Protein AF-Q7NUW5-F1 (afdb_monomer_lite)

Sequence (262 aa):
MNTTVNQTTPGVNALTTGAADSSDNNDYLRAARNYSLLGQAITTMEEVMLLFTELSNAKFAQMSKKMEVSRDAAEMANKVEALLASITDPNGKASLPEDVIEYMRKNGVAINGKSIDEFLRDDADLDSRWALNNIHSYTIGHTYFCLDSAQAIAKNLDDAGVKIDGQKASDWLKNQENVDGSYSKEAMAKLFSNGRQLLGRADLTAVKSALETFSGRASDFVQQSQLKMQQLIQNFNTAVTMANSLQSMNAESTKSIAQAIR

pLDDT: mean 79.72, std 16.66, range [28.98, 96.31]

Radius of gyration: 35.91 Å; chains: 1; bounding box: 90×45×100 Å

Secondary structure (DSSP, 8-state):
---------------------TT-TTHHHHHTT---HHHHHHHHHHHHHHHHHHHHHHHHHHHHHHHHHHHHHHHHHHHHHHHHHH--STT-EEEPPHHHHHHHHHHT--BTTB-HHHHHHH-S-HHHHHHHHHHHHHHTT-----HHHHHHHHHHHHHTTPEETTEEHHHHHHHTB-TTS-B-HHHHHHHHHHHHTEEEHHHHHHHHHHHHHHHHHHHHHHHHHHHHHHHHHHHHHHHHHHHHHHHHHHHHHHHHHHHHT-

Foldseek 3Di:
DDDDDDDDDDDDPDPPPDDDPPPDPCVVVVVVVPPPPLNVLLVVLVVLLVVLVVVLVVLVVLLVVLLVLLVVLVVLLVVLVVVLVVDPDQFAWDFRDPSLLVSQQVVVQAQVNHGSVRLLQPQDDPLLNVLLVQLVCVLVPHDRDNVVSQQVLLVSCVSNVHADVNHRSNVLLVVQQDPVRDGDSVNSVSSSNRSSRIHGSVSSVSSSVSSNVSSVVSVVSSVVSVVVSVVSVVVSVVSVVVSVVSVVVVVVVVVVVVVVVD

Organism: Chromobacterium violaceum (strain ATCC 12472 / DSM 30191 / JCM 1249 / CCUG 213 / NBRC 12614 / NCIMB 9131 / NCTC 9757 / MK) (NCBI:txid243365)

InterPro domains:
  IPR005095 EspA-like secreted protein [PF03433] (13-125)
  IPR005095 EspA-like secreted protein [PF03433] (159-256)
  IPR035074 EspA/CesA-like [SSF116927] (27-259)

Structure (mmCIF, N/CA/C/O backbone):
data_AF-Q7NUW5-F1
#
_entry.id   AF-Q7NUW5-F1
#
loop_
_atom_site.group_PDB
_atom_site.id
_atom_site.type_symbol
_atom_site.label_atom_id
_atom_site.label_alt_id
_atom_site.label_comp_id
_atom_site.label_asym_id
_atom_site.label_entity_id
_atom_site.label_seq_id
_atom_site.pdbx_PDB_ins_code
_atom_site.Cartn_x
_atom_site.Cartn_y
_atom_site.Cartn_z
_atom_site.occupancy
_atom_site.B_iso_or_equiv
_atom_site.auth_seq_id
_atom_site.auth_comp_id
_atom_site.auth_asym_id
_atom_site.auth_atom_id
_atom_site.pdbx_PDB_model_num
ATOM 1 N N . MET A 1 1 ? -66.312 13.024 11.277 1.00 36.28 1 MET A N 1
ATOM 2 C CA . MET A 1 1 ? -66.203 11.549 11.214 1.00 36.28 1 MET A CA 1
ATOM 3 C C . MET A 1 1 ? -64.735 11.241 10.932 1.00 36.28 1 MET A C 1
ATOM 5 O O . MET A 1 1 ? -64.268 11.654 9.885 1.00 36.28 1 MET A O 1
ATOM 9 N N . ASN A 1 2 ? -63.926 10.987 11.971 1.00 28.98 2 ASN A N 1
ATOM 10 C CA . ASN A 1 2 ? -63.547 9.655 12.504 1.00 28.98 2 ASN A CA 1
ATOM 11 C C . ASN A 1 2 ? -62.781 8.821 11.449 1.00 28.98 2 ASN A C 1
ATOM 13 O O . ASN A 1 2 ? -63.314 8.631 10.368 1.00 28.98 2 ASN A O 1
ATOM 17 N N . THR A 1 3 ? -61.585 8.263 11.657 1.00 33.53 3 THR A N 1
ATOM 18 C CA . THR A 1 3 ? -60.750 8.109 12.863 1.00 33.53 3 THR A CA 1
ATOM 19 C C . THR A 1 3 ? -59.350 7.661 12.433 1.00 33.53 3 THR A C 1
ATOM 21 O O . THR A 1 3 ? -59.202 6.873 11.503 1.00 33.53 3 THR A O 1
ATOM 24 N N . THR A 1 4 ? -58.349 8.160 13.146 1.00 35.03 4 THR A N 1
ATOM 25 C CA . THR A 1 4 ? -56.911 7.883 13.074 1.00 35.03 4 THR A CA 1
ATOM 26 C C . THR A 1 4 ? -56.581 6.446 13.503 1.00 35.03 4 THR A C 1
ATOM 28 O O . THR A 1 4 ? -57.087 5.984 14.523 1.00 35.03 4 THR A O 1
ATOM 31 N N . VAL A 1 5 ? -55.698 5.753 12.774 1.00 33.12 5 VAL A N 1
ATOM 32 C CA . VAL A 1 5 ? -55.127 4.456 13.183 1.00 33.12 5 VAL A CA 1
ATOM 33 C C . VAL A 1 5 ? -53.826 4.723 13.937 1.00 33.12 5 VAL A C 1
ATOM 35 O O . VAL A 1 5 ? -52.810 5.060 13.338 1.00 33.12 5 VAL A O 1
ATOM 38 N N . ASN A 1 6 ? -53.885 4.599 15.262 1.00 34.91 6 ASN A N 1
ATOM 39 C CA . ASN A 1 6 ? -52.735 4.566 16.158 1.00 34.91 6 ASN A CA 1
ATOM 40 C C . ASN A 1 6 ? -52.621 3.130 16.689 1.00 34.91 6 ASN A C 1
ATOM 42 O O . ASN A 1 6 ? -53.536 2.652 17.360 1.00 34.91 6 ASN A O 1
ATOM 46 N N . GLN A 1 7 ? -51.541 2.426 16.348 1.00 36.53 7 GLN A N 1
ATOM 47 C CA . GLN A 1 7 ? -51.197 1.152 16.976 1.00 36.53 7 GLN A CA 1
ATOM 48 C C . GLN A 1 7 ? -50.381 1.444 18.233 1.00 36.53 7 GLN A C 1
ATOM 50 O O . GLN A 1 7 ? -49.190 1.734 18.162 1.00 36.53 7 GLN A O 1
ATOM 55 N N . THR A 1 8 ? -51.029 1.330 19.387 1.00 33.34 8 THR A N 1
ATOM 56 C CA . THR A 1 8 ? -50.370 1.149 20.679 1.00 33.34 8 THR A CA 1
ATOM 57 C C . THR A 1 8 ? -50.882 -0.137 21.311 1.00 33.34 8 THR A C 1
ATOM 59 O O . THR A 1 8 ? -52.078 -0.339 21.515 1.00 33.34 8 THR A O 1
ATOM 62 N N . THR A 1 9 ? -49.939 -1.036 21.571 1.00 34.34 9 THR A N 1
ATOM 63 C CA . THR A 1 9 ? -50.121 -2.318 22.247 1.00 34.34 9 THR A CA 1
ATOM 64 C C . THR A 1 9 ? -50.739 -2.100 23.634 1.00 34.34 9 THR A C 1
ATOM 66 O O . THR A 1 9 ? -50.251 -1.243 24.377 1.00 34.34 9 THR A O 1
ATOM 69 N N . PRO A 1 10 ? -51.794 -2.838 24.020 1.00 33.50 10 PRO A N 1
ATOM 70 C CA . PRO A 1 10 ? -52.444 -2.641 25.306 1.00 33.50 10 PRO A CA 1
ATOM 71 C C . PRO A 1 10 ? -51.606 -3.189 26.462 1.00 33.50 10 PRO A C 1
ATOM 73 O O . PRO A 1 10 ? -51.211 -4.350 26.454 1.00 33.50 10 PRO A O 1
ATOM 76 N N . GLY A 1 11 ? -51.470 -2.362 27.496 1.00 32.22 11 GLY A N 1
ATOM 77 C CA . GLY A 1 11 ? -51.728 -2.802 28.863 1.00 32.22 11 GLY A CA 1
ATOM 78 C C . GLY A 1 11 ? -50.597 -3.540 29.567 1.00 32.22 11 GLY A C 1
ATOM 79 O O . GLY A 1 11 ? -50.453 -4.753 29.475 1.00 32.22 11 GLY A O 1
ATOM 80 N N . VAL A 1 12 ? -49.893 -2.787 30.409 1.00 38.06 12 VAL A N 1
ATOM 81 C CA . VAL A 1 12 ? -49.313 -3.281 31.659 1.00 38.06 12 VAL A CA 1
ATOM 82 C C . VAL A 1 12 ? -50.388 -4.080 32.403 1.00 38.06 12 VAL A C 1
ATOM 84 O O . VAL A 1 12 ? -51.310 -3.497 32.972 1.00 38.06 12 VAL A O 1
ATOM 87 N N . ASN A 1 13 ? -50.284 -5.409 32.400 1.00 30.23 13 ASN A N 1
ATOM 88 C CA . ASN A 1 13 ? -51.026 -6.225 33.349 1.00 30.23 13 ASN A CA 1
ATOM 89 C C . ASN A 1 13 ? -50.324 -6.087 34.698 1.00 30.23 13 ASN A C 1
ATOM 91 O O . ASN A 1 13 ? -49.297 -6.714 34.959 1.00 30.23 13 ASN A O 1
ATOM 95 N N . ALA A 1 14 ? -50.883 -5.214 35.535 1.00 35.41 14 ALA A N 1
ATOM 96 C CA . ALA A 1 14 ? -50.669 -5.244 36.968 1.00 35.41 14 ALA A CA 1
ATOM 97 C C . ALA A 1 14 ? -50.840 -6.691 37.451 1.00 35.41 14 ALA A C 1
ATOM 99 O O . ALA A 1 14 ? -51.831 -7.340 37.108 1.00 35.41 14 ALA A O 1
ATOM 100 N N . LEU A 1 15 ? -49.865 -7.198 38.213 1.00 34.44 15 LEU A N 1
ATOM 101 C CA . LEU A 1 15 ? -49.998 -8.476 38.901 1.00 34.44 15 LEU A CA 1
ATOM 102 C C . LEU A 1 15 ? -51.270 -8.416 39.747 1.00 34.44 15 LEU A C 1
ATOM 104 O O . LEU A 1 15 ? -51.331 -7.722 40.761 1.00 34.44 15 LEU A O 1
ATOM 108 N N . THR A 1 16 ? -52.292 -9.139 39.308 1.00 33.75 16 THR A N 1
ATOM 109 C CA . THR A 1 16 ? -53.455 -9.443 40.122 1.00 33.75 16 THR A CA 1
ATOM 110 C C . THR A 1 16 ? -52.957 -10.234 41.322 1.00 33.75 16 THR A C 1
ATOM 112 O O . THR A 1 16 ? -52.396 -11.320 41.162 1.00 33.75 16 THR A O 1
ATOM 115 N N . THR A 1 17 ? -53.147 -9.683 42.516 1.00 43.25 17 THR A N 1
ATOM 116 C CA . THR A 1 17 ? -53.063 -10.396 43.788 1.00 43.25 17 THR A CA 1
ATOM 117 C C . THR A 1 17 ? -54.114 -11.505 43.787 1.00 43.25 17 THR A C 1
ATOM 119 O O . THR A 1 17 ? -55.259 -11.314 44.190 1.00 43.25 17 THR A O 1
ATOM 122 N N . GLY A 1 18 ? -53.731 -12.662 43.246 1.00 34.72 18 GLY A N 1
ATOM 123 C CA . GLY A 1 18 ? -54.499 -13.894 43.330 1.00 34.72 18 GLY A CA 1
ATOM 124 C C . GLY A 1 18 ? -54.551 -14.356 44.780 1.00 34.72 18 GLY A C 1
ATOM 125 O O . GLY A 1 18 ? -53.525 -14.406 45.457 1.00 34.72 18 GLY A O 1
ATOM 126 N N . ALA A 1 19 ? -55.764 -14.640 45.247 1.00 38.84 19 ALA A N 1
ATOM 127 C CA . ALA A 1 19 ? -56.036 -15.233 46.544 1.00 38.84 19 ALA A CA 1
ATOM 128 C C . ALA A 1 19 ? -55.161 -16.476 46.773 1.00 38.84 19 ALA A C 1
ATOM 130 O O . ALA A 1 19 ? -54.982 -17.292 45.871 1.00 38.84 19 ALA A O 1
ATOM 131 N N . ALA A 1 20 ? -54.620 -16.585 47.986 1.00 41.84 20 ALA A N 1
ATOM 132 C CA . ALA A 1 20 ? -53.775 -17.683 48.421 1.00 41.84 20 ALA A CA 1
ATOM 133 C C . ALA A 1 20 ? -54.537 -19.017 48.357 1.00 41.84 20 ALA A C 1
ATOM 135 O O . ALA A 1 20 ? -55.402 -19.278 49.193 1.00 41.84 20 ALA A O 1
ATOM 136 N N . ASP A 1 21 ? -54.194 -19.854 47.379 1.00 42.62 21 ASP A N 1
ATOM 137 C CA . ASP A 1 21 ? -54.459 -21.288 47.432 1.00 42.62 21 ASP A CA 1
ATOM 138 C C . ASP A 1 21 ? -53.287 -21.945 48.176 1.00 42.62 21 ASP A C 1
ATOM 140 O O . ASP A 1 21 ? -52.129 -21.879 47.759 1.00 42.62 21 ASP A O 1
ATOM 144 N N . SER A 1 22 ? -53.572 -22.483 49.358 1.00 49.56 22 SER A N 1
ATOM 145 C CA . SER A 1 22 ? -52.606 -22.836 50.403 1.00 49.56 22 SER A CA 1
ATOM 146 C C . SER A 1 22 ? -51.963 -24.219 50.232 1.00 49.56 22 SER A C 1
ATOM 148 O O . SER A 1 22 ? -51.601 -24.853 51.223 1.00 49.56 22 SER A O 1
ATOM 150 N N . SER A 1 23 ? -51.803 -24.710 48.999 1.00 48.12 23 SER A N 1
ATOM 151 C CA . SER A 1 23 ? -51.337 -26.086 48.752 1.00 48.12 23 SER A CA 1
ATOM 152 C C . SER A 1 23 ? -50.078 -26.235 47.892 1.00 48.12 23 SER A C 1
ATOM 154 O O . SER A 1 23 ? -49.594 -27.356 47.729 1.00 48.12 23 SER A O 1
ATOM 156 N N . ASP A 1 24 ? -49.468 -25.147 47.416 1.00 50.50 24 ASP A N 1
ATOM 157 C CA . ASP A 1 24 ? -48.309 -25.239 46.526 1.00 50.50 24 ASP A CA 1
ATOM 158 C C . ASP A 1 24 ? -46.978 -25.074 47.291 1.00 50.50 24 ASP A C 1
ATOM 160 O O . ASP A 1 24 ? -46.411 -23.989 47.409 1.00 50.50 24 ASP A O 1
ATOM 164 N N . ASN A 1 25 ? -46.421 -26.191 47.779 1.00 52.19 25 ASN A N 1
ATOM 165 C CA . ASN A 1 25 ? -45.071 -26.302 48.379 1.00 52.19 25 ASN A CA 1
ATOM 166 C C . ASN A 1 25 ? -43.912 -25.956 47.405 1.00 52.19 25 ASN A C 1
ATOM 168 O O . ASN A 1 25 ? -42.747 -26.271 47.649 1.00 52.19 25 ASN A O 1
ATOM 172 N N . ASN A 1 26 ? -44.218 -25.297 46.290 1.00 57.16 26 ASN A N 1
ATOM 173 C CA . ASN A 1 26 ? -43.275 -24.807 45.295 1.00 57.16 26 ASN A CA 1
ATOM 174 C C . ASN A 1 26 ? -42.694 -23.426 45.651 1.00 57.16 26 ASN A C 1
ATOM 176 O O . ASN A 1 26 ? -41.755 -22.973 44.993 1.00 57.16 26 ASN A O 1
ATOM 180 N N . ASP A 1 27 ? -43.190 -22.775 46.706 1.00 55.66 27 ASP A N 1
ATOM 181 C CA . ASP A 1 27 ? -42.706 -21.461 47.147 1.00 55.66 27 ASP A CA 1
ATOM 182 C C . ASP A 1 27 ? -41.255 -21.508 47.657 1.00 55.66 27 ASP A C 1
ATOM 184 O O . ASP A 1 27 ? -40.452 -20.637 47.328 1.00 55.66 27 ASP A O 1
ATOM 188 N N . TYR A 1 28 ? -40.850 -22.593 48.330 1.00 51.34 28 TYR A N 1
ATOM 189 C CA . TYR A 1 28 ? -39.449 -22.817 48.714 1.00 51.34 28 TYR A CA 1
ATOM 190 C C . TYR A 1 28 ? -38.533 -23.053 47.505 1.00 51.34 28 TYR A C 1
ATOM 192 O O . TYR A 1 28 ? -37.377 -22.641 47.522 1.00 51.34 28 TYR A O 1
ATOM 200 N N . LEU A 1 29 ? -39.040 -23.668 46.430 1.00 51.72 29 LEU A N 1
ATOM 201 C CA . LEU A 1 29 ? -38.287 -23.897 45.188 1.00 51.72 29 LEU A CA 1
ATOM 202 C C . LEU A 1 29 ? -38.186 -22.628 44.322 1.00 51.72 29 LEU A C 1
ATOM 204 O O . LEU A 1 29 ? -37.229 -22.477 43.556 1.00 51.72 29 LEU A O 1
ATOM 208 N N . ARG A 1 30 ? -39.139 -21.695 44.451 1.00 55.69 30 ARG A N 1
ATOM 209 C CA . ARG A 1 30 ? -39.060 -20.342 43.870 1.00 55.69 30 ARG A CA 1
ATOM 210 C C . ARG A 1 30 ? -38.155 -19.431 44.700 1.00 55.69 30 ARG A C 1
ATOM 212 O O . ARG A 1 30 ? -37.336 -18.730 44.117 1.00 55.69 30 ARG A O 1
ATOM 219 N N . ALA A 1 31 ? -38.205 -19.524 46.028 1.00 55.81 31 ALA A N 1
ATOM 220 C CA . ALA A 1 31 ? -37.312 -18.808 46.937 1.00 55.81 31 ALA A CA 1
ATOM 221 C C . ALA A 1 31 ? -35.863 -19.341 46.917 1.00 55.81 31 ALA A C 1
ATOM 223 O O . ALA A 1 31 ? -34.923 -18.578 47.106 1.00 55.81 31 ALA A O 1
ATOM 224 N N . ALA A 1 32 ? -35.635 -20.625 46.629 1.00 52.12 32 ALA A N 1
ATOM 225 C CA . ALA A 1 32 ? -34.292 -21.163 46.378 1.00 52.12 32 ALA A CA 1
ATOM 226 C C . ALA A 1 32 ? -33.716 -20.690 45.030 1.00 52.12 32 ALA A C 1
ATOM 228 O O . ALA A 1 32 ? -32.503 -20.626 44.856 1.00 52.12 32 ALA A O 1
ATOM 229 N N . ARG A 1 33 ? -34.592 -20.293 44.096 1.00 52.44 33 ARG A N 1
ATOM 230 C CA . ARG A 1 33 ? -34.259 -19.528 42.886 1.00 52.44 33 ARG A CA 1
ATOM 231 C C . ARG A 1 33 ? -34.357 -18.012 43.106 1.00 52.44 33 ARG A C 1
ATOM 233 O O . ARG A 1 33 ? -34.550 -17.279 42.137 1.00 52.44 33 ARG A O 1
ATOM 240 N N . ASN A 1 34 ? -34.200 -17.530 44.347 1.00 53.88 34 ASN A N 1
ATOM 241 C CA . ASN A 1 34 ? -33.977 -16.111 44.630 1.00 53.88 34 ASN A CA 1
ATOM 242 C C . ASN A 1 34 ? -32.632 -15.690 44.031 1.00 53.88 34 ASN A C 1
ATOM 244 O O . ASN A 1 34 ? -31.607 -15.616 44.709 1.00 53.88 34 ASN A O 1
ATOM 248 N N . TYR A 1 35 ? -32.645 -15.383 42.737 1.00 56.31 35 TYR A N 1
ATOM 249 C CA . TYR A 1 35 ? -31.695 -14.448 42.173 1.00 56.31 35 TYR A CA 1
ATOM 250 C C . TYR A 1 35 ? -31.862 -13.159 42.971 1.00 56.31 35 TYR A C 1
ATOM 252 O O . TYR A 1 35 ? -32.877 -12.473 42.865 1.00 56.31 35 TYR A O 1
ATOM 260 N N . SER A 1 36 ? -30.895 -12.865 43.837 1.00 70.81 36 SER A N 1
ATOM 261 C CA . SER A 1 36 ? -30.799 -11.543 44.439 1.00 70.81 36 SER A CA 1
ATOM 262 C C . SER A 1 36 ? -30.823 -10.536 43.289 1.00 70.81 36 SER A C 1
ATOM 264 O O . SER A 1 36 ? -29.972 -10.619 42.406 1.00 70.81 36 SER A O 1
ATOM 266 N N . LEU A 1 37 ? -31.794 -9.616 43.264 1.00 71.94 37 LEU A N 1
ATOM 267 C CA . LEU A 1 37 ? -31.874 -8.560 42.242 1.00 71.94 37 LEU A CA 1
ATOM 268 C C . LEU A 1 37 ? -30.534 -7.805 42.148 1.00 71.94 37 LEU A C 1
ATOM 270 O O . LEU A 1 37 ? -30.060 -7.469 41.067 1.00 71.94 37 LEU A O 1
ATOM 274 N N . LEU A 1 38 ? -29.895 -7.623 43.307 1.00 75.69 38 LEU A N 1
ATOM 275 C CA . LEU A 1 38 ? -28.546 -7.093 43.478 1.00 75.69 38 LEU A CA 1
ATOM 276 C C . LEU A 1 38 ? -27.467 -8.012 42.883 1.00 75.69 38 LEU A C 1
ATOM 278 O O . LEU A 1 38 ? -26.575 -7.529 42.196 1.00 75.69 38 LEU A O 1
ATOM 282 N N . GLY A 1 39 ? -27.554 -9.324 43.109 1.00 76.38 39 GLY A N 1
ATOM 283 C CA . GLY A 1 39 ? -26.654 -10.314 42.509 1.00 76.38 39 GLY A CA 1
ATOM 284 C C . GLY A 1 39 ? -26.753 -10.355 40.983 1.00 76.38 39 GLY A C 1
ATOM 285 O O . GLY A 1 39 ? -25.732 -10.318 40.308 1.00 76.38 39 GLY A O 1
ATOM 286 N N . GLN A 1 40 ? -27.971 -10.331 40.435 1.00 79.8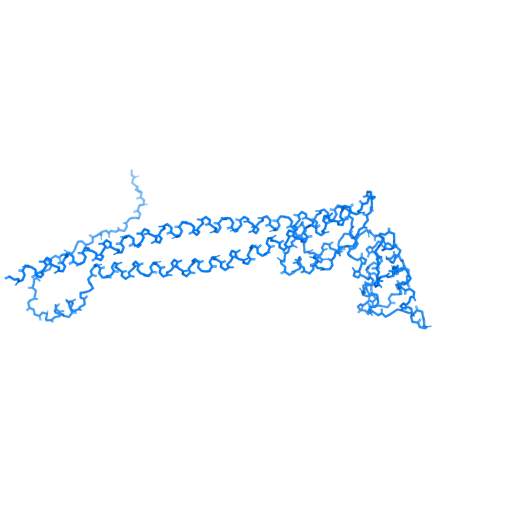8 40 GLN A N 1
ATOM 287 C CA . GLN A 1 40 ? -28.203 -10.262 38.992 1.00 79.88 40 GLN A CA 1
ATOM 288 C C . GLN A 1 40 ? -27.657 -8.957 38.401 1.00 79.88 40 GLN A C 1
ATOM 290 O O . GLN A 1 40 ? -27.018 -8.990 37.354 1.00 79.88 40 GLN A O 1
ATOM 295 N N . ALA A 1 41 ? -27.838 -7.831 39.102 1.00 79.69 41 ALA A N 1
ATOM 296 C CA . ALA A 1 41 ? -27.274 -6.545 38.704 1.00 79.69 41 ALA A CA 1
ATOM 297 C C . ALA A 1 41 ? -25.731 -6.559 38.689 1.00 79.69 41 ALA A C 1
ATOM 299 O O . ALA A 1 41 ? -25.129 -6.034 37.750 1.00 79.69 41 ALA A O 1
ATOM 300 N N . ILE A 1 42 ? -25.088 -7.192 39.681 1.00 82.31 42 ILE A N 1
ATOM 301 C CA . ILE A 1 42 ? -23.626 -7.366 39.723 1.00 82.31 42 ILE A CA 1
ATOM 302 C C . ILE A 1 42 ? -23.153 -8.224 38.543 1.00 82.31 42 ILE A C 1
ATOM 304 O O . ILE A 1 42 ? -22.262 -7.788 37.819 1.00 82.31 42 ILE A O 1
ATOM 308 N N . THR A 1 43 ? -23.791 -9.369 38.280 1.00 83.44 43 THR A N 1
ATOM 309 C CA . THR A 1 43 ? -23.439 -10.230 37.137 1.00 83.44 43 THR A CA 1
ATOM 310 C C . THR A 1 43 ? -23.561 -9.488 35.807 1.00 83.44 43 THR A C 1
ATOM 312 O O . THR A 1 43 ? -22.634 -9.520 35.004 1.00 83.44 43 THR A O 1
ATOM 315 N N . THR A 1 44 ? -24.644 -8.737 35.582 1.00 84.56 44 THR A N 1
ATOM 316 C CA . THR A 1 44 ? -24.778 -7.942 34.349 1.00 84.56 44 THR A CA 1
ATOM 317 C C . THR A 1 44 ? -23.707 -6.857 34.215 1.00 84.56 44 THR A C 1
ATOM 319 O O . THR A 1 44 ? -23.256 -6.581 33.107 1.00 84.56 44 THR A O 1
ATOM 322 N N . MET A 1 45 ? -23.266 -6.240 35.318 1.00 85.44 45 MET A N 1
ATOM 323 C CA . MET A 1 45 ? -22.178 -5.254 35.274 1.00 85.44 45 MET A CA 1
ATOM 324 C C . MET A 1 45 ? -20.832 -5.910 34.954 1.00 85.44 45 MET A C 1
ATOM 326 O O . MET A 1 45 ? -20.053 -5.349 34.184 1.00 85.44 45 MET A O 1
ATOM 330 N N . GLU A 1 46 ? -20.571 -7.100 35.494 1.00 84.38 46 GLU A N 1
ATOM 331 C CA . GLU A 1 46 ? -19.377 -7.892 35.178 1.00 84.38 46 GLU A CA 1
ATOM 332 C C . GLU A 1 46 ? -19.358 -8.337 33.705 1.00 84.38 46 GLU A C 1
ATOM 334 O O . GLU A 1 46 ? -18.325 -8.220 33.045 1.00 84.38 46 GLU A O 1
ATOM 339 N N . GLU A 1 47 ? -20.497 -8.753 33.147 1.00 85.50 47 GLU A N 1
ATOM 340 C CA . GLU A 1 47 ? -20.633 -9.073 31.716 1.00 85.50 47 GLU A CA 1
ATOM 341 C C . GLU A 1 47 ? -20.364 -7.851 30.824 1.00 85.50 47 GLU A C 1
ATOM 343 O O . GLU A 1 47 ? -19.656 -7.946 29.819 1.00 85.50 47 GLU A O 1
ATOM 348 N N . VAL A 1 48 ? -20.878 -6.679 31.207 1.00 84.81 48 VAL A N 1
ATOM 349 C CA . VAL A 1 48 ? -20.620 -5.414 30.502 1.00 84.81 48 VAL A CA 1
ATOM 350 C C . VAL A 1 48 ? -19.134 -5.044 30.557 1.00 84.81 48 VAL A C 1
ATOM 352 O O . VAL A 1 48 ? -18.564 -4.638 29.543 1.00 84.81 48 VAL A O 1
ATOM 355 N N . MET A 1 49 ? -18.479 -5.221 31.708 1.00 86.06 49 MET A N 1
ATOM 356 C CA . MET A 1 49 ? -17.034 -5.011 31.848 1.00 86.06 49 MET A CA 1
ATOM 357 C C . MET A 1 49 ? -16.227 -5.950 30.952 1.00 86.06 49 MET A C 1
ATOM 359 O O . MET A 1 49 ? -15.320 -5.486 30.258 1.00 86.06 49 MET A O 1
ATOM 363 N N . LEU A 1 50 ? -16.573 -7.241 30.929 1.00 87.50 50 LEU A N 1
ATOM 364 C CA . LEU A 1 50 ? -15.921 -8.236 30.078 1.00 87.50 50 LEU A CA 1
ATOM 365 C C . LEU A 1 50 ? -16.042 -7.851 28.597 1.00 87.50 50 LEU A C 1
ATOM 367 O O . LEU A 1 50 ? -15.036 -7.786 27.886 1.00 87.50 50 LEU A O 1
ATOM 371 N N . LEU A 1 51 ? -17.254 -7.504 28.157 1.00 86.12 51 LEU A N 1
ATOM 372 C CA . LEU A 1 51 ? -17.516 -7.063 26.789 1.00 86.12 51 LEU A CA 1
ATOM 373 C C . LEU A 1 51 ? -16.688 -5.820 26.428 1.00 86.12 51 LEU A C 1
ATOM 375 O O . LEU A 1 51 ? -16.144 -5.732 25.325 1.00 86.12 51 LEU A O 1
ATOM 379 N N . PHE A 1 52 ? -16.554 -4.861 27.349 1.00 84.75 52 PHE A N 1
ATOM 380 C CA . PHE A 1 52 ? -15.720 -3.681 27.129 1.00 84.75 52 PHE A CA 1
ATOM 381 C C . PHE A 1 52 ? -14.237 -4.022 27.004 1.00 84.75 52 PHE A C 1
ATOM 383 O O . PHE A 1 52 ? -13.566 -3.448 26.140 1.00 84.75 52 PHE A O 1
ATOM 390 N N . THR A 1 53 ? -13.715 -4.948 27.809 1.00 87.31 53 THR A N 1
ATOM 391 C CA . THR A 1 53 ? -12.325 -5.410 27.694 1.00 87.31 53 THR A CA 1
ATOM 392 C C . THR A 1 53 ? -12.079 -6.099 26.352 1.00 87.31 53 THR A C 1
ATOM 394 O O . THR A 1 53 ? -11.117 -5.757 25.660 1.00 87.31 53 THR A O 1
ATOM 397 N N . GLU A 1 54 ? -12.961 -7.007 25.933 1.00 88.56 54 GLU A N 1
ATOM 398 C CA . GLU A 1 54 ? -12.847 -7.694 24.640 1.00 88.56 54 GLU A CA 1
ATOM 399 C C . GLU A 1 54 ? -12.913 -6.718 23.463 1.00 88.56 54 GLU A C 1
ATOM 401 O O . GLU A 1 54 ? -12.056 -6.740 22.572 1.00 88.56 54 GLU A O 1
ATOM 406 N N . LEU A 1 55 ? -13.889 -5.807 23.480 1.00 88.00 55 LEU A N 1
ATOM 407 C CA . LEU A 1 55 ? -14.060 -4.810 22.429 1.00 88.00 55 LEU A CA 1
ATOM 408 C C . LEU A 1 55 ? -12.876 -3.838 22.375 1.00 88.00 55 LEU A C 1
ATOM 410 O O . LEU A 1 55 ? -12.443 -3.463 21.282 1.00 88.00 55 LEU A O 1
ATOM 414 N N . SER A 1 56 ? -12.313 -3.477 23.530 1.00 85.69 56 SER A N 1
ATOM 415 C CA . SER A 1 56 ? -11.101 -2.658 23.614 1.00 85.69 56 SER A CA 1
ATOM 416 C C . SER A 1 56 ? -9.903 -3.386 23.013 1.00 85.69 56 SER A C 1
ATOM 418 O O . SER A 1 56 ? -9.236 -2.824 22.149 1.00 85.69 56 SER A O 1
ATOM 420 N N . ASN A 1 57 ? -9.667 -4.652 23.371 1.00 88.06 57 ASN A N 1
ATOM 421 C CA . ASN A 1 57 ? -8.571 -5.453 22.813 1.00 88.06 57 ASN A CA 1
ATOM 422 C C . ASN A 1 57 ? -8.678 -5.588 21.287 1.00 88.06 57 ASN A C 1
ATOM 424 O O . ASN A 1 57 ? -7.706 -5.354 20.563 1.00 88.06 57 ASN A O 1
ATOM 428 N N . ALA A 1 58 ? -9.876 -5.887 20.779 1.00 91.31 58 ALA A N 1
ATOM 429 C CA . ALA A 1 58 ? -10.129 -5.948 19.343 1.00 91.31 58 ALA A CA 1
ATOM 430 C C . ALA A 1 58 ? -9.890 -4.590 18.660 1.00 91.31 58 ALA A C 1
ATOM 432 O O . ALA A 1 58 ? -9.328 -4.528 17.560 1.00 91.31 58 ALA A O 1
ATOM 433 N N . LYS A 1 59 ? -10.280 -3.483 19.306 1.00 89.50 59 LYS A N 1
ATOM 434 C CA . LYS A 1 59 ? -10.034 -2.131 18.791 1.00 89.50 59 LYS A CA 1
ATOM 435 C C . LYS A 1 59 ? -8.559 -1.752 18.805 1.00 89.50 59 LYS A C 1
ATOM 437 O O . LYS A 1 59 ? -8.100 -1.210 17.801 1.00 89.50 59 LYS A O 1
ATOM 442 N N . PHE A 1 60 ? -7.806 -2.093 19.847 1.00 90.12 60 PHE A N 1
ATOM 443 C CA . PHE A 1 60 ? -6.354 -1.903 19.890 1.00 90.12 60 PHE A CA 1
ATOM 444 C C . PHE A 1 60 ? -5.653 -2.664 18.762 1.00 90.12 60 PHE A C 1
ATOM 446 O O . PHE A 1 60 ? -4.808 -2.089 18.078 1.00 90.12 60 PHE A O 1
ATOM 453 N N . ALA A 1 61 ? -6.049 -3.913 18.499 1.00 93.19 61 ALA A N 1
ATOM 454 C CA . ALA A 1 61 ? -5.497 -4.693 17.392 1.00 93.19 61 ALA A CA 1
ATOM 455 C C . ALA A 1 61 ? -5.774 -4.037 16.025 1.00 93.19 61 ALA A C 1
ATOM 457 O O . ALA A 1 61 ? -4.870 -3.906 15.197 1.00 93.19 61 ALA A O 1
ATOM 458 N N . GLN A 1 62 ? -7.005 -3.561 15.797 1.00 93.50 62 GLN A N 1
ATOM 459 C CA . GLN A 1 62 ? -7.359 -2.829 14.573 1.00 93.50 62 GLN A CA 1
ATOM 460 C C . GLN A 1 62 ? -6.576 -1.518 14.441 1.00 93.50 62 GLN A C 1
ATOM 462 O O . GLN A 1 62 ? -6.105 -1.193 13.352 1.00 93.50 62 GLN A O 1
ATOM 467 N N . MET A 1 63 ? -6.438 -0.775 15.539 1.00 92.62 63 MET A N 1
ATOM 468 C CA . MET A 1 63 ? -5.711 0.489 15.585 1.00 92.62 63 MET A CA 1
ATOM 469 C C . MET A 1 63 ? -4.228 0.284 15.276 1.00 92.62 63 MET A C 1
ATOM 471 O O . MET A 1 63 ? -3.690 0.999 14.439 1.00 92.62 63 MET A O 1
ATOM 475 N N . SER A 1 64 ? -3.598 -0.725 15.881 1.00 92.31 64 SER A N 1
ATOM 476 C CA . SER A 1 64 ? -2.201 -1.087 15.625 1.00 92.31 64 SER A CA 1
ATOM 477 C C . SER A 1 64 ? -1.972 -1.394 14.143 1.00 92.31 64 SER A C 1
ATOM 479 O O . SER A 1 64 ? -1.159 -0.743 13.488 1.00 92.31 64 SER A O 1
ATOM 481 N N . LYS A 1 65 ? -2.798 -2.277 13.561 1.00 94.31 65 LYS A N 1
ATOM 482 C CA . LYS A 1 65 ? -2.714 -2.623 12.135 1.00 94.31 65 LYS A CA 1
ATOM 483 C C . LYS A 1 65 ? -2.922 -1.411 11.220 1.00 94.31 65 LYS A C 1
ATOM 485 O O . LYS A 1 65 ? -2.268 -1.287 10.192 1.00 94.31 65 LYS A O 1
ATOM 490 N N . LYS A 1 66 ? -3.856 -0.515 11.551 1.00 94.31 66 LYS A N 1
ATOM 491 C CA . LYS A 1 66 ? -4.116 0.688 10.742 1.00 94.31 66 LYS A CA 1
ATOM 492 C C . LYS A 1 66 ? -3.038 1.758 10.901 1.00 94.31 66 LYS A C 1
ATOM 494 O O . LYS A 1 66 ? -2.770 2.469 9.940 1.00 94.31 66 LYS A O 1
ATOM 499 N N . MET A 1 67 ? -2.400 1.838 12.060 1.00 93.38 67 MET A N 1
ATOM 500 C CA . MET A 1 67 ? -1.257 2.716 12.292 1.00 93.38 67 MET A CA 1
ATOM 501 C C . MET A 1 67 ? -0.045 2.276 11.468 1.00 93.38 67 MET A C 1
ATOM 503 O O . MET A 1 67 ? 0.574 3.115 10.820 1.00 93.38 67 MET A O 1
ATOM 507 N N . GLU A 1 68 ? 0.240 0.971 1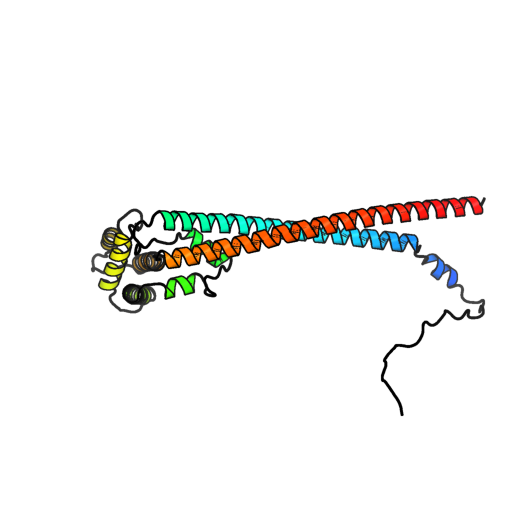1.430 1.00 93.88 68 GLU A N 1
ATOM 508 C CA . GLU A 1 68 ? 1.269 0.392 10.557 1.00 93.88 68 GLU A CA 1
ATOM 509 C C . GLU A 1 68 ? 0.985 0.727 9.089 1.00 93.88 68 GLU A C 1
ATOM 511 O O . GLU A 1 68 ? 1.813 1.340 8.425 1.00 93.88 68 GLU A O 1
ATOM 516 N N . VAL A 1 69 ? -0.244 0.472 8.624 1.00 93.19 69 VAL A N 1
ATOM 517 C CA . VAL A 1 69 ? -0.676 0.839 7.267 1.00 93.19 69 VAL A CA 1
ATOM 518 C C . VAL A 1 69 ? -0.470 2.331 6.976 1.00 93.19 69 VAL A C 1
ATOM 520 O O . VAL A 1 69 ? 0.045 2.670 5.916 1.00 93.19 69 VAL A O 1
ATOM 523 N N . SER A 1 70 ? -0.847 3.230 7.892 1.00 94.38 70 SER A N 1
ATOM 524 C CA . SER A 1 70 ? -0.659 4.677 7.708 1.00 94.38 70 SER A CA 1
ATOM 525 C C . SER A 1 70 ? 0.818 5.052 7.577 1.00 94.38 70 SER A C 1
ATOM 527 O O . SER A 1 70 ? 1.174 5.814 6.673 1.00 94.38 70 SER A O 1
ATOM 529 N N . ARG A 1 71 ? 1.674 4.494 8.441 1.00 94.69 71 ARG A N 1
ATOM 530 C CA . ARG A 1 71 ? 3.116 4.751 8.427 1.00 94.69 71 ARG A CA 1
ATOM 531 C C . ARG A 1 71 ? 3.759 4.240 7.142 1.00 94.69 71 ARG A C 1
ATOM 533 O O . ARG A 1 71 ? 4.476 4.993 6.491 1.00 94.69 71 ARG A O 1
ATOM 540 N N . ASP A 1 72 ? 3.459 3.007 6.758 1.00 95.88 72 ASP A N 1
ATOM 541 C CA . ASP A 1 72 ? 4.044 2.382 5.574 1.00 95.88 72 ASP A CA 1
ATOM 542 C C . ASP A 1 72 ? 3.576 3.092 4.294 1.00 95.88 72 ASP A C 1
ATOM 544 O O . ASP A 1 72 ? 4.383 3.381 3.416 1.00 95.88 72 ASP A O 1
ATOM 548 N N . ALA A 1 73 ? 2.293 3.468 4.202 1.00 95.06 73 ALA A N 1
ATOM 549 C CA . ALA A 1 73 ? 1.779 4.254 3.078 1.00 95.06 73 ALA A CA 1
ATOM 550 C C . ALA A 1 73 ? 2.454 5.630 2.975 1.00 95.06 73 ALA A C 1
ATOM 552 O O . ALA A 1 73 ? 2.745 6.085 1.870 1.00 95.06 73 ALA A O 1
ATOM 553 N N . ALA A 1 74 ? 2.726 6.280 4.112 1.00 95.12 74 ALA A N 1
ATOM 554 C CA . ALA A 1 74 ? 3.459 7.542 4.139 1.00 95.12 74 ALA A CA 1
ATOM 555 C C . ALA A 1 74 ? 4.917 7.360 3.686 1.00 95.12 74 ALA A C 1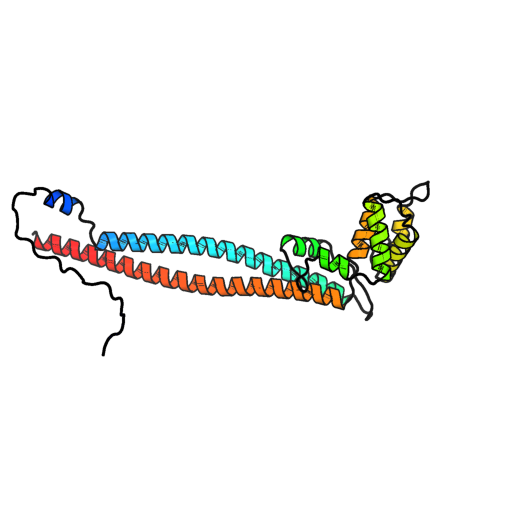
ATOM 557 O O . ALA A 1 74 ? 5.430 8.183 2.932 1.00 95.12 74 ALA A O 1
ATOM 558 N N . GLU A 1 75 ? 5.577 6.268 4.082 1.00 96.31 75 GLU A N 1
ATOM 559 C CA . GLU A 1 75 ? 6.920 5.939 3.592 1.00 96.31 75 GLU A CA 1
ATOM 560 C C . GLU A 1 75 ? 6.927 5.726 2.072 1.00 96.31 75 GLU A C 1
ATOM 562 O O . GLU A 1 75 ? 7.769 6.297 1.379 1.00 96.31 75 GLU A O 1
ATOM 567 N N . MET A 1 76 ? 5.960 4.974 1.535 1.00 95.38 76 MET A N 1
ATOM 568 C CA . MET A 1 76 ? 5.829 4.780 0.087 1.00 95.38 76 MET A CA 1
ATOM 569 C C . MET A 1 76 ? 5.566 6.105 -0.642 1.00 95.38 76 MET A C 1
ATOM 571 O O . MET A 1 76 ? 6.184 6.365 -1.672 1.00 95.38 76 MET A O 1
ATOM 575 N N . ALA A 1 77 ? 4.715 6.980 -0.096 1.00 95.19 77 ALA A N 1
ATOM 576 C CA . ALA A 1 77 ? 4.485 8.312 -0.659 1.00 95.19 77 ALA A CA 1
ATOM 577 C C . ALA A 1 77 ? 5.770 9.156 -0.677 1.00 95.19 77 ALA A C 1
ATOM 579 O O . ALA A 1 77 ? 6.057 9.815 -1.674 1.00 95.19 77 ALA A O 1
ATOM 580 N N . ASN A 1 78 ? 6.583 9.084 0.382 1.00 95.19 78 ASN A N 1
ATOM 581 C CA . ASN A 1 78 ? 7.869 9.778 0.455 1.00 95.19 78 ASN A CA 1
ATOM 582 C C . ASN A 1 78 ? 8.889 9.236 -0.557 1.00 95.19 78 ASN A C 1
ATOM 584 O O . ASN A 1 78 ? 9.661 10.012 -1.117 1.00 95.19 78 ASN A O 1
ATOM 588 N N . LYS A 1 79 ? 8.887 7.925 -0.837 1.00 94.44 79 LYS A N 1
ATOM 589 C CA . LYS A 1 79 ? 9.717 7.340 -1.907 1.00 94.44 79 LYS A CA 1
ATOM 590 C C . LYS A 1 79 ? 9.323 7.887 -3.278 1.00 94.44 79 LYS A C 1
ATOM 592 O O . LYS A 1 79 ? 10.195 8.260 -4.060 1.00 94.44 79 LYS A O 1
ATOM 597 N N . VAL A 1 80 ? 8.022 7.994 -3.551 1.00 93.06 80 VAL A N 1
ATOM 598 C CA . VAL A 1 80 ? 7.515 8.591 -4.798 1.00 93.06 80 VAL A CA 1
ATOM 599 C C . VAL A 1 80 ? 7.833 10.088 -4.869 1.00 93.06 80 VAL A C 1
ATOM 601 O O . VAL A 1 80 ? 8.231 10.575 -5.923 1.00 93.06 80 VAL A O 1
ATOM 604 N N . GLU A 1 81 ? 7.747 10.815 -3.754 1.00 93.88 81 GLU A N 1
ATOM 605 C CA . GLU A 1 81 ? 8.156 12.224 -3.679 1.00 93.88 81 GLU A CA 1
ATOM 606 C C . GLU A 1 81 ? 9.649 12.407 -3.979 1.00 93.88 81 GLU A C 1
ATOM 608 O O . GLU A 1 81 ? 10.021 13.301 -4.735 1.00 93.88 81 GLU A O 1
ATOM 613 N N . ALA A 1 82 ? 10.513 11.539 -3.448 1.00 91.75 82 ALA A N 1
ATOM 614 C CA . ALA A 1 82 ? 11.943 11.584 -3.743 1.00 91.75 82 ALA A CA 1
ATOM 615 C C . ALA A 1 82 ? 12.222 11.383 -5.244 1.00 91.75 82 ALA A C 1
ATOM 617 O O . ALA A 1 82 ? 13.076 12.065 -5.814 1.00 91.75 82 ALA A O 1
ATOM 618 N N . LEU A 1 83 ? 11.464 10.503 -5.908 1.00 88.69 83 LEU A N 1
ATOM 619 C CA . LEU A 1 83 ? 11.539 10.333 -7.361 1.00 88.69 83 LEU A CA 1
ATOM 620 C C . LEU A 1 83 ? 11.038 11.568 -8.110 1.00 88.69 83 LEU A C 1
ATOM 622 O O . LEU A 1 83 ? 11.715 12.043 -9.021 1.00 88.69 83 LEU A O 1
ATOM 626 N N . LEU A 1 84 ? 9.905 12.138 -7.698 1.00 88.56 84 LEU A N 1
ATOM 627 C CA . LEU A 1 84 ? 9.383 13.388 -8.258 1.00 88.56 84 LEU A CA 1
ATOM 628 C C . LEU A 1 84 ? 10.380 14.546 -8.130 1.00 88.56 84 LEU A C 1
ATOM 630 O O . LEU A 1 84 ? 10.497 15.358 -9.051 1.00 88.56 84 LEU A O 1
ATOM 634 N N . ALA A 1 85 ? 11.111 14.614 -7.018 1.00 88.69 85 ALA A N 1
ATOM 635 C CA . ALA A 1 85 ? 12.150 15.611 -6.784 1.00 88.69 85 ALA A CA 1
ATOM 636 C C . ALA A 1 85 ? 13.393 15.389 -7.661 1.00 88.69 85 ALA A C 1
ATOM 638 O O . ALA A 1 85 ? 14.059 16.354 -8.029 1.00 88.69 85 ALA A O 1
ATOM 639 N N . SER A 1 86 ? 13.696 14.137 -8.021 1.00 85.44 86 SER A N 1
ATOM 640 C CA . SER A 1 86 ? 14.819 13.807 -8.909 1.00 85.44 86 SER A CA 1
ATOM 641 C C . SER A 1 86 ? 14.569 14.169 -10.377 1.00 85.44 86 SER A C 1
ATOM 643 O O . SER A 1 86 ? 15.519 14.367 -11.132 1.00 85.44 86 SER A O 1
ATOM 645 N N . ILE A 1 87 ? 13.303 14.297 -10.784 1.00 84.62 87 ILE A N 1
ATOM 646 C CA . ILE A 1 87 ? 12.936 14.686 -12.145 1.00 84.62 87 ILE A CA 1
ATOM 647 C C . ILE A 1 87 ? 13.065 16.210 -12.290 1.00 84.62 87 ILE A C 1
ATOM 649 O O . ILE A 1 87 ? 12.194 16.957 -11.844 1.00 84.62 87 ILE A O 1
ATOM 653 N N . THR A 1 88 ? 14.120 16.684 -12.951 1.00 79.75 88 THR A N 1
ATOM 654 C CA . THR A 1 88 ? 14.319 18.117 -13.245 1.00 79.75 88 THR A CA 1
ATOM 655 C C . THR A 1 88 ? 13.558 18.591 -14.481 1.00 79.75 88 THR A C 1
ATOM 657 O O . THR A 1 88 ? 13.157 19.752 -14.547 1.00 79.75 88 THR A O 1
ATOM 660 N N . ASP A 1 89 ? 13.332 17.700 -15.448 1.00 79.31 89 ASP A N 1
ATOM 661 C CA . ASP A 1 89 ? 12.681 18.045 -16.709 1.00 79.31 89 ASP A CA 1
ATOM 662 C C . ASP A 1 89 ? 11.149 17.975 -16.607 1.00 79.31 89 ASP A C 1
ATOM 664 O O . ASP A 1 89 ? 10.611 17.009 -16.060 1.00 79.31 89 ASP A O 1
ATOM 668 N N . PRO A 1 90 ? 10.405 18.936 -17.191 1.00 72.31 90 PRO A N 1
ATOM 669 C CA . PRO A 1 90 ? 8.939 18.920 -17.183 1.00 72.31 90 PRO A CA 1
ATOM 670 C C . PRO A 1 90 ? 8.330 17.648 -17.788 1.00 72.31 90 PRO A C 1
ATOM 672 O O . PRO A 1 90 ? 7.294 17.183 -17.322 1.00 72.31 90 PRO A O 1
ATOM 675 N N . ASN A 1 91 ? 9.002 17.076 -18.791 1.00 76.12 91 ASN A N 1
ATOM 676 C CA . ASN A 1 91 ? 8.607 15.839 -19.472 1.00 76.12 91 ASN A CA 1
ATOM 677 C C . ASN A 1 91 ? 9.401 14.617 -18.985 1.00 76.12 91 ASN A C 1
ATOM 679 O O . ASN A 1 91 ? 9.342 13.557 -19.610 1.00 76.12 91 ASN A O 1
ATOM 683 N N . GLY A 1 92 ? 10.183 14.768 -17.913 1.00 76.62 92 GLY A N 1
ATOM 684 C CA . GLY A 1 92 ? 10.991 13.685 -17.382 1.00 76.62 92 GLY A CA 1
ATOM 685 C C . GLY A 1 92 ? 10.118 12.569 -16.817 1.00 76.62 92 GLY A C 1
ATOM 686 O O . GLY A 1 92 ? 9.042 12.806 -16.255 1.00 76.62 92 GLY A O 1
ATOM 687 N N . LYS A 1 93 ? 10.595 11.340 -16.993 1.00 83.19 93 LYS A N 1
ATOM 688 C CA . LYS A 1 93 ? 9.946 10.123 -16.513 1.00 83.19 93 LYS A CA 1
ATOM 689 C C . LYS A 1 93 ? 10.849 9.441 -15.498 1.00 83.19 93 LYS A C 1
ATOM 691 O O . LYS A 1 93 ? 12.068 9.565 -15.585 1.00 83.19 93 LYS A O 1
ATOM 696 N N . ALA A 1 94 ? 10.262 8.709 -14.563 1.00 83.94 94 ALA A N 1
ATOM 697 C CA . ALA A 1 94 ? 11.013 7.872 -13.635 1.00 83.94 94 ALA A CA 1
ATOM 698 C C . ALA A 1 94 ? 10.308 6.535 -13.430 1.00 83.94 94 ALA A C 1
ATOM 700 O O . ALA A 1 94 ? 9.088 6.431 -13.561 1.00 83.94 94 ALA A O 1
ATOM 701 N N . SER A 1 95 ? 11.093 5.507 -13.112 1.00 85.06 95 SER A N 1
ATOM 702 C CA . SER A 1 95 ? 10.549 4.192 -12.790 1.00 85.06 95 SER A CA 1
ATOM 703 C C . SER A 1 95 ? 9.970 4.195 -11.382 1.00 85.06 95 SER A C 1
ATOM 705 O O . SER A 1 95 ? 10.666 4.540 -10.424 1.00 85.06 95 SER A O 1
ATOM 707 N N . LEU A 1 96 ? 8.715 3.777 -11.249 1.00 87.38 96 LEU A N 1
ATOM 708 C CA . LEU A 1 96 ? 8.104 3.535 -9.952 1.00 87.38 96 LEU A CA 1
ATOM 709 C C . LEU A 1 96 ? 8.802 2.340 -9.266 1.00 87.38 96 LEU A C 1
ATOM 711 O O . LEU A 1 96 ? 9.002 1.315 -9.918 1.00 87.38 96 LEU A O 1
ATOM 715 N N . PRO A 1 97 ? 9.169 2.432 -7.976 1.00 87.88 97 PRO A N 1
ATOM 716 C CA . PRO A 1 97 ? 9.831 1.348 -7.264 1.00 87.88 97 PRO A CA 1
ATOM 717 C C . PRO A 1 97 ? 8.908 0.139 -7.074 1.00 87.88 97 PRO A C 1
ATOM 719 O O . PRO A 1 97 ? 7.707 0.290 -6.834 1.00 87.88 97 PRO A O 1
ATOM 722 N N . GLU A 1 98 ? 9.474 -1.069 -7.136 1.00 87.69 98 GLU A N 1
ATOM 723 C CA . GLU A 1 98 ? 8.700 -2.313 -7.016 1.00 87.69 98 GLU A CA 1
ATOM 724 C C . GLU A 1 98 ? 8.023 -2.454 -5.644 1.00 87.69 98 GLU A C 1
ATOM 726 O O . GLU A 1 98 ? 6.897 -2.938 -5.557 1.00 87.69 98 GLU A O 1
ATOM 731 N N . ASP A 1 99 ? 8.660 -1.973 -4.575 1.00 91.19 99 ASP A N 1
ATOM 732 C CA . ASP A 1 99 ? 8.102 -2.007 -3.220 1.00 91.19 99 ASP A CA 1
ATOM 733 C C . ASP A 1 99 ? 6.816 -1.174 -3.100 1.00 91.19 99 ASP A C 1
ATOM 735 O O . ASP A 1 99 ? 5.858 -1.600 -2.450 1.00 91.19 99 ASP A O 1
ATOM 739 N N . VAL A 1 100 ? 6.745 -0.030 -3.786 1.00 91.94 100 VAL A N 1
ATOM 740 C CA . VAL A 1 100 ? 5.527 0.789 -3.862 1.00 91.94 100 VAL A CA 1
ATOM 741 C C . VAL A 1 100 ? 4.420 0.040 -4.608 1.00 91.94 100 VAL A C 1
ATOM 743 O O . VAL A 1 100 ? 3.274 0.021 -4.154 1.00 91.94 100 VAL A O 1
ATOM 746 N N . ILE A 1 101 ? 4.745 -0.619 -5.721 1.00 90.00 101 ILE A N 1
ATOM 747 C CA . ILE A 1 101 ? 3.777 -1.377 -6.530 1.00 90.00 101 ILE A CA 1
ATOM 748 C C . ILE A 1 101 ? 3.218 -2.557 -5.737 1.00 90.00 101 ILE A C 1
ATOM 750 O O . ILE A 1 101 ? 1.997 -2.747 -5.683 1.00 90.00 101 ILE A O 1
ATOM 754 N N . GLU A 1 102 ? 4.090 -3.326 -5.085 1.00 92.38 102 GLU A N 1
ATOM 755 C CA . GLU A 1 102 ? 3.692 -4.444 -4.234 1.00 92.38 102 GLU A CA 1
ATOM 756 C C . GLU A 1 102 ? 2.809 -3.961 -3.081 1.00 92.38 102 GLU A C 1
ATOM 758 O O . GLU A 1 102 ? 1.746 -4.540 -2.824 1.00 92.38 102 GLU A O 1
ATOM 763 N N . TYR A 1 103 ? 3.192 -2.860 -2.431 1.00 93.12 103 TYR A N 1
ATOM 764 C CA . TYR A 1 103 ? 2.412 -2.274 -1.350 1.00 93.12 103 TYR A CA 1
ATOM 765 C C . TYR A 1 103 ? 1.010 -1.861 -1.812 1.00 93.12 103 TYR A C 1
ATOM 767 O O . TYR A 1 103 ? 0.018 -2.205 -1.156 1.00 93.12 103 TYR A O 1
ATOM 775 N N . MET A 1 104 ? 0.905 -1.157 -2.943 1.00 92.25 104 MET A N 1
ATOM 776 C CA . MET A 1 104 ? -0.378 -0.714 -3.497 1.00 92.25 104 MET A CA 1
ATOM 777 C C . MET A 1 104 ? -1.258 -1.896 -3.903 1.00 92.25 104 MET A C 1
ATOM 779 O O . MET A 1 104 ? -2.460 -1.881 -3.625 1.00 92.25 104 MET A O 1
ATOM 783 N N . ARG A 1 105 ? -0.667 -2.950 -4.480 1.00 92.12 105 ARG A N 1
ATOM 784 C CA . ARG A 1 105 ? -1.372 -4.185 -4.849 1.00 92.12 105 ARG A CA 1
ATOM 785 C C . ARG A 1 105 ? -1.896 -4.921 -3.615 1.00 92.12 105 ARG A C 1
ATOM 787 O O . ARG A 1 105 ? -3.070 -5.279 -3.566 1.00 92.12 105 ARG A O 1
ATOM 794 N N . LYS A 1 106 ? -1.053 -5.102 -2.596 1.00 92.94 106 LYS A N 1
ATOM 795 C CA . LYS A 1 106 ? -1.394 -5.815 -1.354 1.00 92.94 106 LYS A CA 1
ATOM 796 C C . LYS A 1 106 ? -2.475 -5.101 -0.543 1.00 92.94 106 LYS A C 1
ATOM 798 O O . LYS A 1 106 ? -3.338 -5.755 0.038 1.00 92.94 106 LYS A O 1
ATOM 803 N N . ASN A 1 107 ? -2.425 -3.771 -0.487 1.00 90.19 107 ASN A N 1
ATOM 804 C CA . ASN A 1 107 ? -3.348 -2.966 0.315 1.00 90.19 107 ASN A CA 1
ATOM 805 C C . ASN A 1 107 ? -4.576 -2.470 -0.465 1.00 90.19 107 ASN A C 1
ATOM 807 O O . ASN A 1 107 ? -5.447 -1.831 0.127 1.00 90.19 107 ASN A O 1
ATOM 811 N N . GLY A 1 108 ? -4.667 -2.774 -1.765 1.00 90.12 108 GLY A N 1
ATOM 812 C CA . GLY A 1 108 ? -5.789 -2.368 -2.612 1.00 90.12 108 GLY A CA 1
ATOM 813 C C . GLY A 1 108 ? -5.894 -0.851 -2.774 1.00 90.12 108 GLY A C 1
ATOM 814 O O . GLY A 1 108 ? -6.998 -0.304 -2.773 1.00 90.12 108 GLY A O 1
ATOM 815 N N . VAL A 1 109 ? -4.756 -0.157 -2.864 1.00 91.06 109 VAL A N 1
ATOM 816 C CA . VAL A 1 109 ? -4.732 1.294 -3.077 1.00 91.06 109 VAL A CA 1
ATOM 817 C C . VAL A 1 109 ? -5.076 1.572 -4.537 1.00 91.06 109 VAL A C 1
ATOM 819 O O . VAL A 1 109 ? -4.362 1.145 -5.443 1.00 91.06 109 VAL A O 1
ATOM 822 N N . ALA A 1 110 ? -6.182 2.279 -4.759 1.00 89.88 110 ALA A N 1
ATOM 823 C CA . ALA A 1 110 ? -6.640 2.650 -6.090 1.00 89.88 110 ALA A CA 1
ATOM 824 C C . ALA A 1 110 ? -6.188 4.069 -6.456 1.00 89.88 110 ALA A C 1
ATOM 826 O O . ALA A 1 110 ? -6.294 4.988 -5.643 1.00 89.88 110 ALA A O 1
ATOM 827 N N . ILE A 1 111 ? -5.753 4.250 -7.700 1.00 90.06 111 ILE A N 1
ATOM 828 C CA . ILE A 1 111 ? -5.392 5.543 -8.285 1.00 90.06 111 ILE A CA 1
ATOM 829 C C . ILE A 1 111 ? -6.528 5.934 -9.223 1.00 90.06 111 ILE A C 1
ATOM 831 O O . ILE A 1 111 ? -6.802 5.225 -10.188 1.00 90.06 111 ILE A O 1
ATOM 835 N N . ASN A 1 112 ? -7.238 7.025 -8.929 1.00 85.38 112 ASN A N 1
ATOM 836 C CA . ASN A 1 112 ? -8.388 7.478 -9.728 1.00 85.38 112 ASN A CA 1
ATOM 837 C C . ASN A 1 112 ? -9.439 6.374 -9.991 1.00 85.38 112 ASN A C 1
ATOM 839 O O . ASN A 1 112 ? -10.033 6.305 -11.063 1.00 85.38 112 ASN A O 1
ATOM 843 N N . GLY A 1 113 ? -9.649 5.481 -9.016 1.00 83.56 113 GLY A N 1
ATOM 844 C CA . GLY A 1 113 ? -10.589 4.358 -9.124 1.00 83.56 113 GLY A CA 1
ATOM 845 C C . GLY A 1 113 ? -10.051 3.121 -9.851 1.00 83.56 113 GLY A C 1
ATOM 846 O O . GLY A 1 113 ? -10.759 2.120 -9.917 1.00 83.56 113 GLY A O 1
ATOM 847 N N . LYS A 1 114 ? -8.808 3.156 -10.340 1.00 88.69 114 LYS A N 1
ATOM 848 C CA . LYS A 1 114 ? -8.135 2.031 -10.999 1.00 88.69 114 LYS A CA 1
ATOM 849 C C . LYS A 1 114 ? -7.156 1.346 -10.057 1.00 88.69 114 LYS A C 1
ATOM 851 O O . LYS A 1 114 ? -6.550 1.988 -9.198 1.00 88.69 114 LYS A O 1
ATOM 856 N N . SER A 1 115 ? -6.979 0.040 -10.226 1.00 90.31 115 SER A N 1
ATOM 857 C CA . SER A 1 115 ? -5.891 -0.682 -9.550 1.00 90.31 115 SER A CA 1
ATOM 858 C C . SER A 1 115 ? -4.526 -0.214 -10.066 1.00 90.31 115 SER A C 1
ATOM 860 O O . SER A 1 115 ? -4.438 0.291 -11.183 1.00 90.31 115 SER A O 1
ATOM 862 N N . ILE A 1 116 ? -3.453 -0.413 -9.290 1.00 87.44 116 ILE A N 1
ATOM 863 C CA . ILE A 1 116 ? -2.091 -0.084 -9.746 1.00 87.44 116 ILE A CA 1
ATOM 864 C C . ILE A 1 116 ? -1.757 -0.785 -11.068 1.00 87.44 116 ILE A C 1
ATOM 866 O O . ILE A 1 116 ? -1.219 -0.169 -11.979 1.00 87.44 116 ILE A O 1
ATOM 870 N N . ASP A 1 117 ? -2.156 -2.047 -11.225 1.00 85.38 117 ASP A N 1
ATOM 871 C CA . ASP A 1 117 ? -1.909 -2.792 -12.455 1.00 85.38 117 ASP A CA 1
ATOM 872 C C . ASP A 1 117 ? -2.678 -2.176 -13.638 1.00 85.38 117 ASP A C 1
ATOM 874 O O . ASP A 1 117 ? -2.117 -1.960 -14.711 1.00 85.38 117 ASP A O 1
ATOM 878 N N . GLU A 1 118 ? -3.948 -1.831 -13.458 1.00 85.56 118 GLU A N 1
ATOM 879 C CA . GLU A 1 118 ? -4.726 -1.170 -14.509 1.00 85.56 118 GLU A CA 1
ATOM 880 C C . GLU A 1 118 ? -4.164 0.216 -14.860 1.00 85.56 118 GLU A C 1
ATOM 882 O O . GLU A 1 118 ? -4.033 0.548 -16.038 1.00 85.56 118 GLU A O 1
ATOM 887 N N . PHE A 1 119 ? -3.756 0.984 -13.851 1.00 85.44 119 PHE A N 1
ATOM 888 C CA . PHE A 1 119 ? -3.152 2.303 -14.006 1.00 85.44 119 PHE A CA 1
ATOM 889 C C . PHE A 1 119 ? -1.859 2.244 -14.827 1.00 85.44 119 PHE A C 1
ATOM 891 O O . PHE A 1 119 ? -1.757 2.890 -15.866 1.00 85.44 119 PHE A O 1
ATOM 898 N N . LEU A 1 120 ? -0.924 1.370 -14.441 1.00 82.81 120 LEU A N 1
ATOM 899 C CA . LEU A 1 120 ? 0.349 1.176 -15.140 1.00 82.81 120 LEU A CA 1
ATOM 900 C C . LEU A 1 120 ? 0.179 0.664 -16.583 1.00 82.81 120 LEU A C 1
ATOM 902 O O . LEU A 1 120 ? 1.114 0.701 -17.374 1.00 82.81 120 LEU A O 1
ATOM 906 N N . ARG A 1 121 ? -0.987 0.112 -16.943 1.00 75.88 121 ARG A N 1
ATOM 907 C CA . ARG A 1 121 ? -1.276 -0.314 -18.322 1.00 75.88 121 ARG A CA 1
ATOM 908 C C . ARG A 1 121 ? -1.764 0.843 -19.199 1.00 75.88 121 ARG A C 1
ATOM 910 O O . ARG A 1 121 ? -1.514 0.842 -20.404 1.00 75.88 121 ARG A O 1
ATOM 917 N N . ASP A 1 122 ? -2.502 1.780 -18.615 1.00 70.25 122 ASP A N 1
ATOM 918 C CA . ASP A 1 122 ? -3.146 2.867 -19.350 1.00 70.25 122 ASP A CA 1
ATOM 919 C C . ASP A 1 122 ? -2.253 4.095 -19.536 1.00 70.25 122 ASP A C 1
ATOM 921 O O . ASP A 1 122 ? -2.493 4.859 -20.468 1.00 70.25 122 ASP A O 1
ATOM 925 N N . ASP A 1 123 ? -1.236 4.256 -18.693 1.00 62.41 123 ASP A N 1
ATOM 926 C CA . ASP A 1 123 ? -0.438 5.481 -18.609 1.00 62.41 123 ASP A CA 1
ATOM 927 C C . ASP A 1 123 ? 0.747 5.573 -19.587 1.00 62.41 123 ASP A C 1
ATOM 929 O O . ASP A 1 123 ? 1.370 6.618 -19.756 1.00 62.41 123 ASP A O 1
ATOM 933 N N . ALA A 1 124 ? 1.076 4.488 -20.288 1.00 60.47 124 ALA A N 1
ATOM 934 C CA . ALA A 1 124 ? 2.119 4.575 -21.298 1.00 60.47 124 ALA A CA 1
ATOM 935 C C . ALA A 1 124 ? 1.680 5.526 -22.437 1.00 60.47 124 ALA A C 1
ATOM 937 O O . ALA A 1 124 ? 0.536 5.507 -22.890 1.00 60.47 124 ALA A O 1
ATOM 938 N N . ASP A 1 125 ? 2.604 6.353 -22.924 1.00 63.34 125 ASP A N 1
ATOM 939 C CA . ASP A 1 125 ? 2.429 7.114 -24.167 1.00 63.34 125 ASP A CA 1
ATOM 940 C C . ASP A 1 125 ? 2.048 6.166 -25.322 1.00 63.34 125 ASP A C 1
ATOM 942 O O . ASP A 1 125 ? 2.439 4.999 -25.291 1.00 63.34 125 ASP A O 1
ATOM 946 N N . LEU A 1 126 ? 1.293 6.615 -26.329 1.00 50.59 126 LEU A N 1
ATOM 947 C CA . LEU A 1 126 ? 0.757 5.740 -27.389 1.00 50.59 126 LEU A CA 1
ATOM 948 C C . LEU A 1 126 ? 1.856 4.908 -28.078 1.00 50.59 126 LEU A C 1
ATOM 950 O O . LEU A 1 126 ? 1.667 3.707 -28.297 1.00 50.59 126 LEU A O 1
ATOM 954 N N . ASP A 1 127 ? 3.022 5.513 -28.315 1.00 61.06 127 ASP A N 1
ATOM 955 C CA . ASP A 1 127 ? 4.188 4.850 -28.911 1.00 61.06 127 ASP A CA 1
ATOM 956 C C . ASP A 1 127 ? 4.809 3.810 -27.961 1.00 61.06 127 ASP A C 1
ATOM 958 O O . ASP A 1 127 ? 5.113 2.679 -28.355 1.00 61.06 127 ASP A O 1
ATOM 962 N N . SER A 1 128 ? 4.908 4.139 -26.669 1.00 70.06 128 SER A N 1
ATOM 963 C CA . SER A 1 128 ? 5.354 3.204 -25.630 1.00 70.06 128 SER A CA 1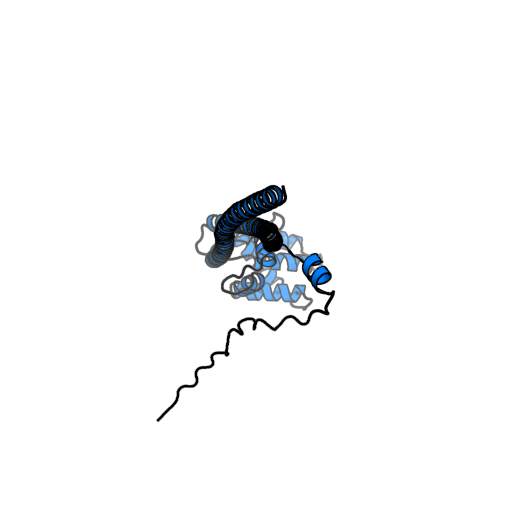
ATOM 964 C C . SER A 1 128 ? 4.342 2.083 -25.379 1.00 70.06 128 SER A C 1
ATOM 966 O O . SER A 1 128 ? 4.749 0.954 -25.123 1.00 70.06 128 SER A O 1
ATOM 968 N N . ARG A 1 129 ? 3.030 2.339 -25.485 1.00 73.94 129 ARG A N 1
ATOM 969 C CA . ARG A 1 129 ? 1.966 1.327 -25.335 1.00 73.94 129 ARG A CA 1
ATOM 970 C C . ARG A 1 129 ? 2.059 0.284 -26.419 1.00 73.94 129 ARG A C 1
ATOM 972 O O . ARG A 1 129 ? 1.953 -0.903 -26.128 1.00 73.94 129 ARG A O 1
ATOM 979 N N . TRP A 1 130 ? 2.233 0.721 -27.662 1.00 80.31 130 TRP A N 1
ATOM 980 C CA . TRP A 1 130 ? 2.388 -0.195 -28.779 1.00 80.31 130 TRP A CA 1
ATOM 981 C C . TRP A 1 130 ? 3.620 -1.086 -28.585 1.00 80.31 130 TRP A C 1
ATOM 983 O O . TRP A 1 130 ? 3.503 -2.312 -28.643 1.00 80.31 130 TRP A O 1
ATOM 993 N N . ALA A 1 131 ? 4.766 -0.492 -28.239 1.00 82.19 131 ALA A N 1
ATOM 994 C CA . ALA A 1 131 ? 5.990 -1.244 -27.981 1.00 82.19 131 ALA A CA 1
ATOM 995 C C . ALA A 1 131 ? 5.845 -2.218 -26.792 1.00 82.19 131 ALA A C 1
ATOM 997 O O . ALA A 1 131 ? 6.200 -3.393 -26.904 1.00 82.19 131 ALA A O 1
ATOM 998 N N . LEU A 1 132 ? 5.247 -1.778 -25.680 1.00 83.69 132 LEU A N 1
ATOM 999 C CA . LEU A 1 132 ? 4.965 -2.625 -24.516 1.00 83.69 132 LEU A CA 1
ATOM 1000 C C . LEU A 1 132 ? 4.008 -3.777 -24.857 1.00 83.69 132 LEU A C 1
ATOM 1002 O O . LEU A 1 132 ? 4.245 -4.907 -24.432 1.00 83.69 132 LEU A O 1
ATOM 1006 N N . ASN A 1 133 ? 2.962 -3.530 -25.648 1.00 84.94 133 ASN A N 1
ATOM 1007 C CA . ASN A 1 133 ? 2.009 -4.562 -26.068 1.00 84.94 133 ASN A CA 1
ATOM 1008 C C . ASN A 1 133 ? 2.662 -5.627 -26.959 1.00 84.94 133 ASN A C 1
ATOM 1010 O O . ASN A 1 133 ? 2.352 -6.814 -26.819 1.00 84.94 133 ASN A O 1
ATOM 1014 N N . ASN A 1 134 ? 3.586 -5.235 -27.839 1.00 85.56 134 ASN A N 1
ATOM 1015 C CA . ASN A 1 134 ? 4.338 -6.183 -28.662 1.00 85.56 134 ASN A CA 1
ATOM 1016 C C . ASN A 1 134 ? 5.258 -7.065 -27.811 1.00 85.56 134 ASN A C 1
ATOM 1018 O O . ASN A 1 134 ? 5.252 -8.286 -27.974 1.00 85.56 134 ASN A O 1
ATOM 1022 N N . ILE A 1 135 ? 5.995 -6.473 -26.864 1.00 85.19 135 ILE A N 1
ATOM 1023 C CA . ILE A 1 135 ? 6.858 -7.227 -25.939 1.00 85.19 135 ILE A CA 1
ATOM 1024 C C . ILE A 1 135 ? 6.012 -8.167 -25.065 1.00 85.19 135 ILE A C 1
ATOM 1026 O O . ILE A 1 135 ? 6.379 -9.324 -24.864 1.00 85.19 135 ILE A O 1
ATOM 1030 N N . HIS A 1 136 ? 4.847 -7.717 -24.588 1.00 85.88 136 HIS A N 1
ATOM 1031 C CA . HIS A 1 136 ? 3.926 -8.564 -23.827 1.00 85.88 136 HIS A CA 1
ATOM 1032 C C . HIS A 1 136 ? 3.385 -9.734 -24.658 1.00 85.88 136 HIS A C 1
ATOM 1034 O O . HIS A 1 136 ? 3.334 -10.863 -24.181 1.00 85.88 136 HIS A O 1
ATOM 1040 N N . SER A 1 137 ? 3.026 -9.489 -25.920 1.00 83.25 137 SER A N 1
ATOM 1041 C CA . SER A 1 137 ? 2.565 -10.538 -26.837 1.00 83.25 137 SER A CA 1
ATOM 1042 C C . SER A 1 137 ? 3.646 -11.602 -27.057 1.00 83.25 137 SER A C 1
ATOM 1044 O O . SER A 1 137 ? 3.350 -12.798 -27.066 1.00 83.25 137 SER A O 1
ATOM 1046 N N . TYR A 1 138 ? 4.907 -11.177 -27.162 1.00 82.25 138 TYR A N 1
ATOM 1047 C CA . TYR A 1 138 ? 6.054 -12.076 -27.258 1.00 82.25 138 TYR A CA 1
ATOM 1048 C C . TYR A 1 138 ? 6.233 -12.934 -25.994 1.00 82.25 138 TYR A C 1
ATOM 1050 O O . TYR A 1 138 ? 6.424 -14.152 -26.079 1.00 82.25 138 TYR A O 1
ATOM 1058 N N . THR A 1 139 ? 6.107 -12.341 -24.802 1.00 81.50 139 THR A N 1
ATOM 1059 C CA . THR A 1 139 ? 6.314 -13.065 -23.534 1.00 81.50 139 THR A CA 1
ATOM 1060 C C . THR A 1 139 ? 5.244 -14.129 -23.286 1.00 81.50 139 THR A C 1
ATOM 1062 O O . THR A 1 139 ? 5.567 -15.215 -22.798 1.00 81.50 139 THR A O 1
ATOM 1065 N N . ILE A 1 140 ? 4.000 -13.886 -23.713 1.00 83.19 140 ILE A N 1
ATOM 1066 C CA . ILE A 1 140 ? 2.904 -14.869 -23.634 1.00 83.19 140 ILE A CA 1
ATOM 1067 C C . ILE A 1 140 ? 2.923 -15.911 -24.769 1.00 83.19 140 ILE A C 1
ATOM 1069 O O . ILE A 1 140 ? 2.109 -16.832 -24.767 1.00 83.19 140 ILE A O 1
ATOM 1073 N N . GLY A 1 141 ? 3.893 -15.842 -25.691 1.00 75.62 141 GLY A N 1
ATOM 1074 C CA . GLY A 1 141 ? 4.144 -16.874 -26.702 1.00 75.62 141 GLY A CA 1
ATOM 1075 C C . GLY A 1 141 ? 3.566 -16.607 -28.093 1.00 75.62 141 GLY A C 1
ATOM 1076 O O . GLY A 1 141 ? 3.509 -17.539 -28.894 1.00 75.62 141 GLY A O 1
ATOM 1077 N N . HIS A 1 142 ? 3.168 -15.373 -28.408 1.00 74.31 142 HIS A N 1
ATOM 1078 C CA . HIS A 1 142 ? 2.860 -14.980 -29.785 1.00 74.31 142 HIS A CA 1
ATOM 1079 C C . HIS A 1 142 ? 4.144 -14.626 -30.560 1.00 74.31 142 HIS A C 1
ATOM 1081 O O . HIS A 1 142 ? 5.120 -14.143 -29.995 1.00 74.31 142 HIS A O 1
ATOM 1087 N N . THR A 1 143 ? 4.156 -14.876 -31.871 1.00 59.03 143 THR A N 1
ATOM 1088 C CA . THR A 1 143 ? 5.359 -14.894 -32.732 1.00 59.03 143 THR A CA 1
ATOM 1089 C C . THR A 1 143 ? 5.783 -13.537 -33.307 1.00 59.03 143 THR A C 1
ATOM 1091 O O . THR A 1 143 ? 6.573 -13.493 -34.249 1.00 59.03 143 THR A O 1
ATOM 1094 N N . TYR A 1 144 ? 5.288 -12.417 -32.779 1.00 60.78 144 TYR A N 1
ATOM 1095 C CA . TYR A 1 144 ? 5.699 -11.104 -33.278 1.00 60.78 144 TYR A CA 1
ATOM 1096 C C . TYR A 1 144 ? 7.133 -10.795 -32.841 1.00 60.78 144 TYR A C 1
ATOM 1098 O O . TYR A 1 144 ? 7.438 -10.745 -31.651 1.00 60.78 144 TYR A O 1
ATOM 1106 N N . PHE A 1 145 ? 8.017 -10.600 -33.819 1.00 64.00 145 PHE A N 1
ATOM 1107 C CA . PHE A 1 145 ? 9.388 -10.161 -33.594 1.00 64.00 145 PHE A CA 1
ATOM 1108 C C . PHE A 1 145 ? 9.365 -8.768 -32.950 1.00 64.00 145 PHE A C 1
ATOM 1110 O O . PHE A 1 145 ? 8.870 -7.817 -33.549 1.00 64.00 145 PHE A O 1
ATOM 1117 N N . CYS A 1 146 ? 9.844 -8.653 -31.710 1.00 71.88 146 CYS A N 1
ATOM 1118 C CA . CYS A 1 146 ? 9.696 -7.441 -30.903 1.00 71.88 146 CYS A CA 1
ATOM 1119 C C . CYS A 1 146 ? 10.994 -6.632 -30.756 1.00 71.88 146 CYS A C 1
ATOM 1121 O O . CYS A 1 146 ? 11.061 -5.801 -29.857 1.00 71.88 146 CYS A O 1
ATOM 1123 N N . LEU A 1 147 ? 12.013 -6.854 -31.600 1.00 80.00 147 LEU A N 1
ATOM 1124 C CA . LEU A 1 147 ? 13.321 -6.184 -31.493 1.00 80.00 147 LEU A CA 1
ATOM 1125 C C . LEU A 1 147 ? 13.185 -4.655 -31.497 1.00 80.00 147 LEU A C 1
ATOM 1127 O O . LEU A 1 147 ? 13.666 -4.005 -30.574 1.00 80.00 147 LEU A O 1
ATOM 1131 N N . ASP A 1 148 ? 12.471 -4.091 -32.474 1.00 83.88 148 ASP A N 1
ATOM 1132 C CA . ASP A 1 148 ? 12.280 -2.638 -32.581 1.00 83.88 148 ASP A CA 1
ATOM 1133 C C . ASP A 1 148 ? 11.538 -2.078 -31.359 1.00 83.88 148 ASP A C 1
ATOM 1135 O O . ASP A 1 148 ? 11.882 -1.026 -30.824 1.00 83.88 148 ASP A O 1
ATOM 1139 N N . SER A 1 149 ? 10.544 -2.821 -30.862 1.00 86.00 149 SER A N 1
ATOM 1140 C CA . SER A 1 149 ? 9.809 -2.470 -29.644 1.00 86.00 149 SER A CA 1
ATOM 1141 C C . SER A 1 149 ? 10.694 -2.550 -28.396 1.00 86.00 149 SER A C 1
ATOM 1143 O O . SER A 1 149 ? 10.644 -1.658 -27.553 1.00 86.00 149 SER A O 1
ATOM 1145 N N . ALA A 1 150 ? 11.535 -3.578 -28.280 1.00 85.88 150 ALA A N 1
ATOM 1146 C CA . ALA A 1 150 ? 12.471 -3.748 -27.175 1.00 85.88 150 ALA A CA 1
ATOM 1147 C C . ALA A 1 150 ? 13.529 -2.637 -27.168 1.00 85.88 150 ALA A C 1
ATOM 1149 O O . ALA A 1 150 ? 13.797 -2.047 -26.123 1.00 85.88 150 ALA A O 1
ATOM 1150 N N . GLN A 1 151 ? 14.069 -2.282 -28.334 1.00 87.75 151 GLN A N 1
ATOM 1151 C CA . GLN A 1 151 ? 14.996 -1.161 -28.480 1.00 87.75 151 GLN A CA 1
ATOM 1152 C C . GLN A 1 151 ? 14.336 0.179 -28.136 1.00 87.75 151 GLN A C 1
ATOM 1154 O O . GLN A 1 151 ? 14.951 0.993 -27.449 1.00 87.75 151 GLN A O 1
ATOM 1159 N N . ALA A 1 152 ? 13.082 0.398 -28.548 1.00 86.06 152 ALA A N 1
ATOM 1160 C CA . ALA A 1 152 ? 12.333 1.605 -28.203 1.00 86.06 152 ALA A CA 1
ATOM 1161 C C . ALA A 1 152 ? 12.127 1.741 -26.685 1.00 86.06 152 ALA A C 1
ATOM 1163 O O . ALA A 1 152 ? 12.379 2.806 -26.124 1.00 86.06 152 ALA A O 1
ATOM 1164 N N . ILE A 1 153 ? 11.736 0.660 -25.998 1.00 85.19 153 ILE A N 1
ATOM 1165 C CA . ILE A 1 153 ? 11.586 0.672 -24.535 1.00 85.19 153 ILE A CA 1
ATOM 1166 C C . ILE A 1 153 ? 12.933 0.845 -23.835 1.00 85.19 153 ILE A C 1
ATOM 1168 O O . ILE A 1 153 ? 13.026 1.651 -22.914 1.00 85.19 153 ILE A O 1
ATOM 1172 N N . ALA A 1 154 ? 13.984 0.156 -24.281 1.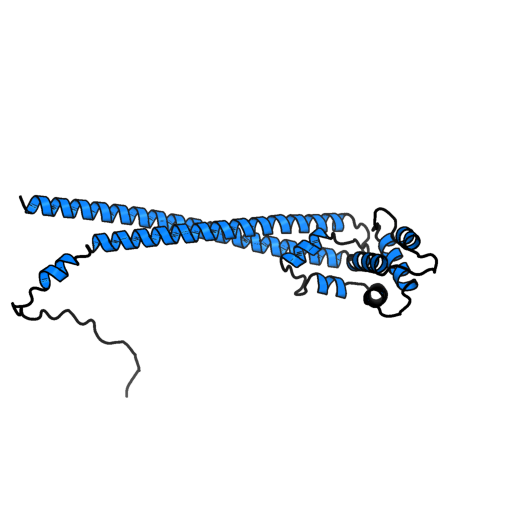00 86.44 154 ALA A N 1
ATOM 1173 C CA . ALA A 1 154 ? 15.321 0.319 -23.716 1.00 86.44 154 ALA A CA 1
ATOM 1174 C C . ALA A 1 154 ? 15.822 1.764 -23.852 1.00 86.44 154 ALA A C 1
ATOM 1176 O O . ALA A 1 154 ? 16.310 2.336 -22.881 1.00 86.44 154 ALA A O 1
ATOM 1177 N N . LYS A 1 155 ? 15.611 2.393 -25.012 1.00 87.25 155 LYS A N 1
ATOM 1178 C CA . LYS A 1 155 ? 15.933 3.807 -25.219 1.00 87.25 155 LYS A CA 1
ATOM 1179 C C . LYS A 1 155 ? 15.140 4.713 -24.276 1.00 87.25 155 LYS A C 1
ATOM 1181 O O . LYS A 1 155 ? 15.731 5.570 -23.636 1.00 87.25 155 LYS A O 1
ATOM 1186 N N . ASN A 1 156 ? 13.832 4.496 -24.141 1.00 83.38 156 ASN A N 1
ATOM 1187 C CA . ASN A 1 156 ? 12.998 5.284 -23.230 1.00 83.38 156 ASN A CA 1
ATOM 1188 C C . ASN A 1 156 ? 13.441 5.144 -21.763 1.00 83.38 156 ASN A C 1
ATOM 1190 O O . ASN A 1 156 ? 13.372 6.110 -21.007 1.00 83.38 156 ASN A O 1
ATOM 1194 N N . LEU A 1 157 ? 13.898 3.954 -21.361 1.00 83.62 157 LEU A N 1
ATOM 1195 C CA . LEU A 1 157 ? 14.467 3.719 -20.034 1.00 83.62 157 LEU A CA 1
ATOM 1196 C C . LEU A 1 157 ? 15.806 4.444 -19.858 1.00 83.62 157 LEU A C 1
ATOM 1198 O O . LEU A 1 157 ? 16.012 5.073 -18.823 1.00 83.62 157 LEU A O 1
ATOM 1202 N N . ASP A 1 158 ? 16.680 4.416 -20.864 1.00 85.69 158 ASP A N 1
ATOM 1203 C CA . ASP A 1 158 ? 17.963 5.124 -20.831 1.00 85.69 158 ASP A CA 1
ATOM 1204 C C . ASP A 1 158 ? 17.800 6.648 -20.827 1.00 85.69 158 ASP A C 1
ATOM 1206 O O . ASP A 1 158 ? 18.490 7.327 -20.064 1.00 85.69 158 ASP A O 1
ATOM 1210 N N . ASP A 1 159 ? 16.863 7.180 -21.616 1.00 82.31 159 ASP A N 1
ATOM 1211 C CA . ASP A 1 159 ? 16.506 8.604 -21.645 1.00 82.31 159 ASP A CA 1
ATOM 1212 C C . ASP A 1 159 ? 15.948 9.058 -20.283 1.00 82.31 159 ASP A C 1
ATOM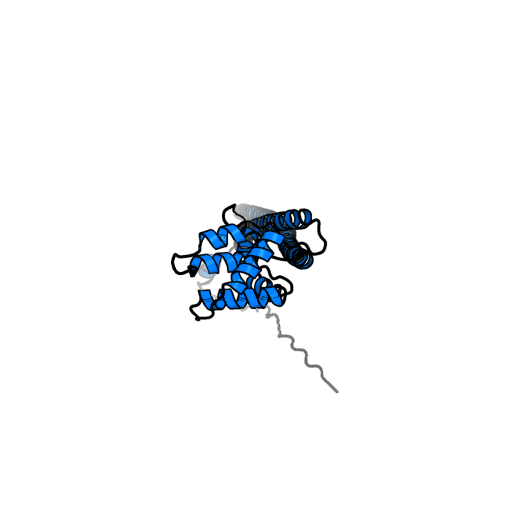 1214 O O . ASP A 1 159 ? 16.179 10.186 -19.850 1.00 82.31 159 ASP A O 1
ATOM 1218 N N . ALA A 1 160 ? 15.273 8.157 -19.565 1.00 76.94 160 ALA A N 1
ATOM 1219 C CA . ALA A 1 160 ? 14.820 8.366 -18.192 1.00 76.94 160 ALA A CA 1
ATOM 1220 C C . ALA A 1 160 ? 15.888 8.060 -17.120 1.00 76.94 160 ALA A C 1
ATOM 1222 O O . ALA A 1 160 ? 15.617 8.174 -15.924 1.00 76.94 160 ALA A O 1
ATOM 1223 N N . GLY A 1 161 ? 17.094 7.639 -17.515 1.00 77.75 161 GLY A N 1
ATOM 1224 C CA . GLY A 1 161 ? 18.180 7.284 -16.597 1.00 77.75 161 GLY A CA 1
ATOM 1225 C C . GLY A 1 161 ? 17.950 6.000 -15.785 1.00 77.75 161 GLY A C 1
ATOM 1226 O O . GLY A 1 161 ? 18.662 5.760 -14.805 1.00 77.75 161 GLY A O 1
ATOM 1227 N N . VAL A 1 162 ? 16.979 5.169 -16.170 1.00 81.69 162 VAL A N 1
ATOM 1228 C CA . VAL A 1 162 ? 16.637 3.910 -15.497 1.00 81.69 162 VAL A CA 1
ATOM 1229 C C . VAL A 1 162 ? 17.617 2.817 -15.918 1.00 81.69 162 VAL A C 1
ATOM 1231 O O . VAL A 1 162 ? 17.805 2.539 -17.100 1.00 81.69 162 VAL A O 1
ATOM 1234 N N . LYS A 1 163 ? 18.238 2.166 -14.931 1.00 84.50 163 LYS A N 1
ATOM 1235 C CA . LYS A 1 163 ? 19.200 1.078 -15.146 1.00 84.50 163 LYS A CA 1
ATOM 1236 C C . LYS A 1 163 ? 18.568 -0.274 -14.846 1.00 84.50 163 LYS A C 1
ATOM 1238 O O . LYS A 1 163 ? 17.937 -0.433 -13.805 1.00 84.50 163 LYS A O 1
ATOM 1243 N N . ILE A 1 164 ? 18.830 -1.264 -15.695 1.00 83.38 164 ILE A N 1
ATOM 1244 C CA . ILE A 1 164 ? 18.456 -2.663 -15.458 1.00 83.38 164 ILE A CA 1
ATOM 1245 C C . ILE A 1 164 ? 19.715 -3.410 -15.013 1.00 83.38 164 ILE A C 1
ATOM 1247 O O . ILE A 1 164 ? 20.740 -3.365 -15.689 1.00 83.38 164 ILE A O 1
ATOM 1251 N N . ASP A 1 165 ? 19.671 -4.053 -13.843 1.00 83.31 165 ASP A N 1
ATOM 1252 C CA . ASP A 1 165 ? 20.821 -4.757 -13.241 1.00 83.31 165 ASP A CA 1
ATOM 1253 C C . ASP A 1 165 ? 22.097 -3.895 -13.138 1.00 83.31 165 ASP A C 1
ATOM 1255 O O . ASP A 1 165 ? 23.220 -4.370 -13.293 1.00 83.31 165 ASP A O 1
ATOM 1259 N N . GLY A 1 166 ? 21.925 -2.589 -12.900 1.00 81.50 166 GLY A N 1
ATOM 1260 C CA . GLY A 1 166 ? 23.026 -1.625 -12.795 1.00 81.50 166 GLY A CA 1
ATOM 1261 C C . GLY A 1 166 ? 23.639 -1.191 -14.132 1.00 81.50 166 GLY A C 1
ATOM 1262 O O . GLY A 1 166 ? 24.523 -0.330 -14.136 1.00 81.50 166 GLY A O 1
ATOM 1263 N N . GLN A 1 167 ? 23.154 -1.719 -15.256 1.00 87.81 167 GLN A N 1
ATOM 1264 C CA . GLN A 1 167 ? 23.575 -1.360 -16.610 1.00 87.81 167 GLN A CA 1
ATOM 1265 C C . GLN A 1 167 ? 22.537 -0.452 -17.281 1.00 87.81 167 GLN A C 1
ATOM 1267 O O . GLN A 1 167 ? 21.369 -0.430 -16.893 1.00 87.81 167 GLN A O 1
ATOM 1272 N N . LYS A 1 168 ? 22.964 0.306 -18.296 1.00 88.19 168 LYS A N 1
ATOM 1273 C CA . LYS A 1 168 ? 22.032 0.998 -19.198 1.00 88.19 168 LYS A CA 1
ATOM 1274 C C . LYS A 1 168 ? 21.102 -0.022 -19.846 1.00 88.19 168 LYS A C 1
ATOM 1276 O O . LYS A 1 168 ? 21.557 -1.113 -20.190 1.00 88.19 168 LYS A O 1
ATOM 1281 N N . ALA A 1 169 ? 19.830 0.310 -20.016 1.00 86.88 169 ALA A N 1
ATOM 1282 C CA . ALA A 1 169 ? 18.832 -0.602 -20.554 1.00 86.88 169 ALA A CA 1
ATOM 1283 C C . ALA A 1 169 ? 19.192 -1.079 -21.973 1.00 86.88 169 ALA A C 1
ATOM 1285 O O . ALA A 1 169 ? 19.007 -2.260 -22.269 1.00 86.88 169 ALA A O 1
ATOM 1286 N N . SER A 1 170 ? 19.782 -0.228 -22.825 1.00 87.38 170 SER A N 1
ATOM 1287 C CA . SER A 1 170 ? 20.257 -0.629 -24.158 1.00 87.38 170 SER A CA 1
ATOM 1288 C C . SER A 1 170 ? 21.414 -1.624 -24.114 1.00 87.38 170 SER A C 1
ATOM 1290 O O . SER A 1 170 ? 21.481 -2.537 -24.935 1.00 87.38 170 SER A O 1
ATOM 1292 N N . ASP A 1 171 ? 22.345 -1.435 -23.178 1.00 89.62 171 ASP A N 1
ATOM 1293 C CA . ASP A 1 171 ? 23.528 -2.291 -23.038 1.00 89.62 171 ASP A CA 1
ATOM 1294 C C . ASP A 1 171 ? 23.148 -3.620 -22.388 1.00 89.62 171 ASP A C 1
ATOM 1296 O O . ASP A 1 171 ? 23.575 -4.683 -22.836 1.00 89.62 171 ASP A O 1
ATOM 1300 N N . TRP A 1 172 ? 22.261 -3.563 -21.395 1.00 91.44 172 TRP A N 1
ATOM 1301 C CA . TRP A 1 172 ? 21.642 -4.735 -20.799 1.00 91.44 172 TRP A CA 1
ATOM 1302 C C . TRP A 1 172 ? 20.903 -5.560 -21.855 1.00 91.44 172 TRP A C 1
ATOM 1304 O O . TRP A 1 172 ? 21.132 -6.762 -21.935 1.00 91.44 172 TRP A O 1
ATOM 1314 N N . LEU A 1 173 ? 20.085 -4.925 -22.707 1.00 88.19 173 LEU A N 1
ATOM 1315 C CA . LEU A 1 173 ? 19.342 -5.614 -23.764 1.00 88.19 173 LEU A CA 1
ATOM 1316 C C . LEU A 1 173 ? 20.284 -6.364 -24.712 1.00 88.19 173 LEU A C 1
ATOM 1318 O O . LEU A 1 173 ? 20.062 -7.542 -24.960 1.00 88.19 173 LEU A O 1
ATOM 1322 N N . LYS A 1 174 ? 21.369 -5.731 -25.175 1.00 88.31 174 LYS A N 1
ATOM 1323 C CA . LYS A 1 174 ? 22.383 -6.386 -26.027 1.00 88.31 174 LYS A CA 1
ATOM 1324 C C . LYS A 1 174 ? 23.025 -7.598 -25.352 1.00 88.31 174 LYS A C 1
ATOM 1326 O O . LYS A 1 174 ? 23.267 -8.606 -26.001 1.00 88.31 174 LYS A O 1
ATOM 1331 N N . ASN A 1 175 ? 23.265 -7.525 -24.045 1.00 88.00 175 ASN A N 1
ATOM 1332 C CA . ASN A 1 175 ? 23.844 -8.633 -23.282 1.00 88.00 175 ASN A CA 1
ATOM 1333 C C . ASN A 1 175 ? 22.878 -9.816 -23.093 1.00 88.00 175 ASN A C 1
ATOM 1335 O O . ASN A 1 175 ? 23.320 -10.895 -22.708 1.00 88.00 175 ASN A O 1
ATOM 1339 N N . GLN A 1 176 ? 21.578 -9.623 -23.339 1.00 87.69 176 GLN A N 1
ATOM 1340 C CA . GLN A 1 176 ? 20.566 -10.684 -23.304 1.00 87.69 176 GLN A CA 1
ATOM 1341 C C . GLN A 1 176 ? 20.308 -11.319 -24.680 1.00 87.69 176 GLN A C 1
ATOM 1343 O O . GLN A 1 176 ? 19.426 -12.171 -24.797 1.00 87.69 176 GLN A O 1
ATOM 1348 N N . GLU A 1 177 ? 21.023 -10.889 -25.722 1.00 85.88 177 GLU A N 1
ATOM 1349 C CA . GLU A 1 177 ? 20.875 -11.422 -27.073 1.00 85.88 177 GLU A CA 1
ATOM 1350 C C . GLU A 1 177 ? 21.479 -12.829 -27.166 1.00 85.88 177 GLU A C 1
ATOM 1352 O O . GLU A 1 177 ? 22.642 -13.068 -26.831 1.00 85.88 177 GLU A O 1
ATOM 1357 N N . ASN A 1 178 ? 20.667 -13.781 -27.612 1.00 83.69 178 ASN A N 1
ATOM 1358 C CA . ASN A 1 178 ? 21.096 -15.141 -27.890 1.00 83.69 178 ASN A CA 1
ATOM 1359 C C . ASN A 1 178 ? 21.967 -15.181 -29.156 1.00 83.69 178 ASN A C 1
ATOM 1361 O O . ASN A 1 178 ? 21.969 -14.271 -29.980 1.00 83.69 178 ASN A O 1
ATOM 1365 N N . VAL A 1 179 ? 22.666 -16.298 -29.365 1.00 79.62 179 VAL A N 1
ATOM 1366 C CA . VAL A 1 179 ? 23.542 -16.506 -30.536 1.00 79.62 179 VAL A CA 1
ATOM 1367 C C . VAL A 1 179 ? 22.784 -16.403 -31.871 1.00 79.62 179 VAL A C 1
ATOM 1369 O O . VAL A 1 179 ? 23.378 -16.086 -32.897 1.00 79.62 179 VAL A O 1
ATOM 1372 N N . ASP A 1 180 ? 21.477 -16.664 -31.863 1.00 77.44 180 ASP A N 1
ATOM 1373 C CA . ASP A 1 180 ? 20.584 -16.558 -33.020 1.00 77.44 180 ASP A CA 1
ATOM 1374 C C . ASP A 1 180 ? 19.975 -15.151 -33.212 1.00 77.44 180 ASP A C 1
ATOM 1376 O O . ASP A 1 180 ? 19.159 -14.963 -34.114 1.00 77.44 180 ASP A O 1
ATOM 1380 N N . GLY A 1 181 ? 20.345 -14.172 -32.379 1.00 75.88 181 GLY A N 1
ATOM 1381 C CA . GLY A 1 181 ? 19.779 -12.819 -32.386 1.00 75.88 181 GLY A CA 1
ATOM 1382 C C . GLY A 1 181 ? 18.398 -12.708 -31.727 1.00 75.88 181 GLY A C 1
ATOM 1383 O O . GLY A 1 181 ? 17.743 -11.669 -31.827 1.00 75.88 181 GLY A O 1
ATOM 1384 N N . SER A 1 182 ? 17.913 -13.774 -31.079 1.00 81.00 182 SER A N 1
ATOM 1385 C CA . SER A 1 182 ? 16.661 -13.765 -30.312 1.00 81.00 182 SER A CA 1
ATOM 1386 C C . SER A 1 182 ? 16.878 -13.341 -28.853 1.00 81.00 182 SER A C 1
ATOM 1388 O O . SER A 1 182 ? 18.005 -13.277 -28.371 1.00 81.00 182 SER A O 1
ATOM 1390 N N . TYR A 1 183 ? 15.794 -13.095 -28.113 1.00 84.19 183 TYR A N 1
ATOM 1391 C CA . TYR A 1 183 ? 15.841 -12.817 -26.673 1.00 84.19 183 TYR A CA 1
ATOM 1392 C C . TYR A 1 183 ? 15.028 -13.845 -25.897 1.00 84.19 183 TYR A C 1
ATOM 1394 O O . TYR A 1 183 ? 14.000 -14.328 -26.369 1.00 84.19 183 TYR A O 1
ATOM 1402 N N . SER A 1 184 ? 15.441 -14.157 -24.669 1.00 86.12 184 SER A N 1
ATOM 1403 C CA . SER A 1 184 ? 14.630 -15.006 -23.796 1.00 86.12 184 SER A CA 1
ATOM 1404 C C . SER A 1 184 ? 13.320 -14.308 -23.401 1.00 86.12 184 SER A C 1
ATOM 1406 O O . SER A 1 184 ? 13.241 -13.081 -23.271 1.00 86.12 184 SER A O 1
ATOM 1408 N N . LYS A 1 185 ? 12.269 -15.100 -23.151 1.00 85.12 185 LYS A N 1
ATOM 1409 C CA . LYS A 1 185 ? 10.989 -14.580 -22.635 1.00 85.12 185 LYS A CA 1
ATOM 1410 C C . LYS A 1 185 ? 11.159 -13.863 -21.297 1.00 85.12 185 LYS A C 1
ATOM 1412 O O . LYS A 1 185 ? 10.458 -12.896 -21.029 1.00 85.12 185 LYS A O 1
ATOM 1417 N N . GLU A 1 186 ? 12.095 -14.325 -20.476 1.00 86.25 186 GLU A N 1
ATOM 1418 C CA . GLU A 1 186 ? 12.418 -13.751 -19.169 1.00 86.25 186 GLU A CA 1
ATOM 1419 C C . GLU A 1 186 ? 13.047 -12.361 -19.309 1.00 86.25 186 GLU A C 1
ATOM 1421 O O . GLU A 1 186 ? 12.618 -11.422 -18.637 1.00 86.25 186 GLU A O 1
ATOM 1426 N N . ALA A 1 187 ? 13.997 -12.197 -20.237 1.00 86.25 187 ALA A N 1
ATOM 1427 C CA . ALA A 1 187 ? 14.598 -10.900 -20.530 1.00 86.25 187 ALA A CA 1
ATOM 1428 C C . ALA A 1 187 ? 13.548 -9.908 -21.053 1.00 86.25 187 ALA A C 1
ATOM 1430 O O . ALA A 1 187 ? 13.450 -8.777 -20.574 1.00 86.25 187 ALA A O 1
ATOM 1431 N N . MET A 1 188 ? 12.691 -10.349 -21.976 1.00 86.75 188 MET A N 1
ATOM 1432 C CA . MET A 1 188 ? 11.604 -9.515 -22.495 1.00 86.75 188 MET A CA 1
ATOM 1433 C C . MET A 1 188 ? 10.567 -9.167 -21.420 1.00 86.75 188 MET A C 1
ATOM 1435 O O . MET A 1 188 ? 10.089 -8.035 -21.374 1.00 86.75 188 MET A O 1
ATOM 1439 N N . ALA A 1 189 ? 10.257 -10.089 -20.504 1.00 86.69 189 ALA A N 1
ATOM 1440 C CA . ALA A 1 189 ? 9.346 -9.829 -19.390 1.00 86.69 189 ALA A CA 1
ATOM 1441 C C . ALA A 1 189 ? 9.916 -8.780 -18.425 1.00 86.69 189 ALA A C 1
ATOM 1443 O O . ALA A 1 189 ? 9.182 -7.901 -17.971 1.00 86.69 189 ALA A O 1
ATOM 1444 N N . LYS A 1 190 ? 11.224 -8.834 -18.158 1.00 87.06 190 LYS A N 1
ATOM 1445 C CA . LYS A 1 190 ? 11.919 -7.859 -17.311 1.00 87.06 190 LYS A CA 1
ATOM 1446 C C . LYS A 1 190 ? 12.000 -6.479 -17.963 1.00 87.06 190 LYS A C 1
ATOM 1448 O O . LYS A 1 190 ? 11.800 -5.469 -17.292 1.00 87.06 190 LYS A O 1
ATOM 1453 N N . LEU A 1 191 ? 12.244 -6.414 -19.270 1.00 86.12 191 LEU A N 1
ATOM 1454 C CA . LEU A 1 191 ? 12.199 -5.151 -20.008 1.00 86.12 191 LEU A CA 1
ATOM 1455 C C . LEU A 1 191 ? 10.785 -4.555 -20.000 1.00 86.12 191 LEU A C 1
ATOM 1457 O O . LEU A 1 191 ? 10.612 -3.364 -19.751 1.00 86.12 191 LEU A O 1
ATOM 1461 N N . PHE A 1 192 ? 9.773 -5.397 -20.220 1.00 85.06 192 PHE A N 1
ATOM 1462 C CA . PHE A 1 192 ? 8.369 -5.004 -20.164 1.00 85.06 192 PHE A CA 1
ATOM 1463 C C . PHE A 1 192 ? 7.979 -4.445 -18.792 1.00 85.06 192 PHE A C 1
ATOM 1465 O O . PHE A 1 192 ? 7.333 -3.401 -18.733 1.00 85.06 192 PHE A O 1
ATOM 1472 N N . SER A 1 193 ? 8.376 -5.097 -17.693 1.00 83.88 193 SER A N 1
ATOM 1473 C CA . SER A 1 193 ? 8.047 -4.616 -16.348 1.00 83.88 193 SER A CA 1
ATOM 1474 C C . SER A 1 193 ? 8.671 -3.248 -16.075 1.00 83.88 193 SER A C 1
ATOM 1476 O O . SER A 1 193 ? 7.951 -2.338 -15.681 1.00 83.88 193 SER A O 1
ATOM 1478 N N . ASN A 1 194 ? 9.961 -3.064 -16.377 1.00 84.25 194 ASN A N 1
ATOM 1479 C CA . ASN A 1 194 ? 10.641 -1.776 -16.200 1.00 84.25 194 ASN A CA 1
ATOM 1480 C C . ASN A 1 194 ? 10.022 -0.681 -17.084 1.00 84.25 194 ASN A C 1
ATOM 1482 O O . ASN A 1 194 ? 9.760 0.423 -16.617 1.00 84.25 194 ASN A O 1
ATOM 1486 N N . GLY A 1 195 ? 9.721 -0.987 -18.350 1.00 82.62 195 GLY A N 1
ATOM 1487 C CA . GLY A 1 195 ? 9.088 -0.033 -19.264 1.00 82.62 195 GLY A CA 1
ATOM 1488 C C . GLY A 1 195 ? 7.680 0.383 -18.830 1.00 82.62 195 GLY A C 1
ATOM 1489 O O . GLY A 1 195 ? 7.291 1.530 -19.018 1.00 82.62 195 GLY A O 1
ATOM 1490 N N . ARG A 1 196 ? 6.923 -0.527 -18.212 1.00 82.75 196 ARG A N 1
ATOM 1491 C CA . ARG A 1 196 ? 5.573 -0.261 -17.693 1.00 82.75 196 ARG A CA 1
ATOM 1492 C C . ARG A 1 196 ? 5.583 0.561 -16.398 1.00 82.75 196 ARG A C 1
ATOM 1494 O O . ARG A 1 196 ? 4.605 1.227 -16.084 1.00 82.75 196 ARG A O 1
ATOM 1501 N N . GLN A 1 197 ? 6.677 0.503 -15.648 1.00 85.31 197 GLN A N 1
ATOM 1502 C CA . GLN A 1 197 ? 6.880 1.283 -14.426 1.00 85.31 197 GLN A CA 1
ATOM 1503 C C . GLN A 1 197 ? 7.348 2.710 -14.709 1.00 85.31 197 GLN A C 1
ATOM 1505 O O . GLN A 1 197 ? 7.437 3.509 -13.779 1.00 85.31 197 GLN A O 1
ATOM 1510 N N . LEU A 1 198 ? 7.653 3.034 -15.967 1.00 83.62 198 LEU A N 1
ATOM 1511 C CA . LEU A 1 198 ? 8.143 4.340 -16.368 1.00 83.62 198 LEU A CA 1
ATOM 1512 C C . LEU A 1 198 ? 6.991 5.350 -16.463 1.00 83.62 198 LEU A C 1
ATOM 1514 O O . LEU A 1 198 ? 6.284 5.402 -17.468 1.00 83.62 198 LEU A O 1
ATOM 1518 N N . LEU A 1 199 ? 6.839 6.167 -15.424 1.00 83.50 199 LEU A N 1
ATOM 1519 C CA . LEU A 1 199 ? 5.734 7.112 -15.268 1.00 83.50 199 LEU A CA 1
ATOM 1520 C C . LEU A 1 199 ? 6.196 8.563 -15.405 1.00 83.50 199 LEU A C 1
ATOM 1522 O O . LEU A 1 199 ? 7.332 8.910 -15.062 1.00 83.50 199 LEU A O 1
ATOM 1526 N N . GLY A 1 200 ? 5.298 9.417 -15.897 1.00 84.31 200 GLY A N 1
ATOM 1527 C CA . GLY A 1 200 ? 5.508 10.861 -15.951 1.00 84.31 200 GLY A CA 1
ATOM 1528 C C . GLY A 1 200 ? 5.307 11.539 -14.594 1.00 84.31 200 GLY A C 1
ATOM 1529 O O . GLY A 1 200 ? 4.796 10.957 -13.635 1.00 84.31 200 GLY A O 1
ATOM 1530 N N . ARG A 1 201 ? 5.674 12.825 -14.506 1.00 85.25 201 ARG A N 1
ATOM 1531 C CA . ARG A 1 201 ? 5.475 13.631 -13.285 1.00 85.25 201 ARG A CA 1
ATOM 1532 C C . ARG A 1 201 ? 4.014 13.676 -12.832 1.00 85.25 201 ARG A C 1
ATOM 1534 O O . ARG A 1 201 ? 3.754 13.636 -11.632 1.00 85.25 201 ARG A O 1
ATOM 1541 N N . ALA A 1 202 ? 3.067 13.792 -13.763 1.00 86.06 202 ALA A N 1
ATOM 1542 C CA . ALA A 1 202 ? 1.642 13.849 -13.437 1.00 86.06 202 ALA A CA 1
ATOM 1543 C C . ALA A 1 202 ? 1.169 12.543 -12.781 1.00 86.06 202 ALA A C 1
ATOM 1545 O O . ALA A 1 202 ? 0.464 12.562 -11.772 1.00 86.06 202 ALA A O 1
ATOM 1546 N N . ASP A 1 203 ? 1.651 11.419 -13.289 1.00 87.69 203 ASP A N 1
ATOM 1547 C CA . ASP A 1 203 ? 1.215 10.085 -12.889 1.00 87.69 203 ASP A CA 1
ATOM 1548 C C . ASP A 1 203 ? 1.858 9.661 -11.577 1.00 87.69 203 ASP A C 1
ATOM 1550 O O . ASP A 1 203 ? 1.179 9.164 -10.681 1.00 87.69 203 ASP A O 1
ATOM 1554 N N . LEU A 1 204 ? 3.137 9.988 -11.385 1.00 89.38 204 LEU A N 1
ATOM 1555 C CA . LEU A 1 204 ? 3.800 9.875 -10.086 1.00 89.38 204 LEU A CA 1
ATOM 1556 C C . LEU A 1 204 ? 3.126 10.763 -9.030 1.00 89.38 204 LEU A C 1
ATOM 1558 O O . LEU A 1 204 ? 2.979 10.349 -7.880 1.00 89.38 204 LEU A O 1
ATOM 1562 N N . THR A 1 205 ? 2.649 11.951 -9.414 1.00 91.25 205 THR A N 1
ATOM 1563 C CA . THR A 1 205 ? 1.857 12.811 -8.519 1.00 91.25 205 THR A CA 1
ATOM 1564 C C . THR A 1 205 ? 0.534 12.136 -8.156 1.00 91.25 205 THR A C 1
ATOM 1566 O O . THR A 1 205 ? 0.165 12.115 -6.984 1.00 91.25 205 THR A O 1
ATOM 1569 N N . ALA A 1 206 ? -0.154 11.516 -9.119 1.00 91.75 206 ALA A N 1
ATOM 1570 C CA . ALA A 1 206 ? -1.391 10.776 -8.869 1.00 91.75 206 ALA A CA 1
ATOM 1571 C C . ALA A 1 206 ? -1.172 9.567 -7.939 1.00 91.75 206 ALA A C 1
ATOM 1573 O O . ALA A 1 206 ? -1.950 9.359 -7.004 1.00 91.75 206 ALA A O 1
ATOM 1574 N N . VAL A 1 207 ? -0.090 8.808 -8.145 1.00 92.44 207 VAL A N 1
ATOM 1575 C CA . VAL A 1 207 ? 0.330 7.700 -7.270 1.00 92.44 207 VAL A CA 1
ATOM 1576 C C . VAL A 1 207 ? 0.585 8.209 -5.850 1.00 92.44 207 VAL A C 1
ATOM 1578 O O . VAL A 1 207 ? 0.045 7.656 -4.888 1.00 92.44 207 VAL A O 1
ATOM 1581 N N . LYS A 1 208 ? 1.357 9.292 -5.708 1.00 94.19 208 LYS A N 1
ATOM 1582 C CA . LYS A 1 208 ? 1.640 9.918 -4.413 1.00 94.19 208 LYS A CA 1
ATOM 1583 C C . LYS A 1 208 ? 0.355 10.352 -3.713 1.00 94.19 208 LYS A C 1
ATOM 1585 O O . LYS A 1 208 ? 0.132 9.973 -2.567 1.00 94.19 208 LYS A O 1
ATOM 1590 N N . SER A 1 209 ? -0.520 11.086 -4.399 1.00 94.69 209 SER A N 1
ATOM 1591 C CA . SER A 1 209 ? -1.786 11.551 -3.825 1.00 94.69 209 SER A CA 1
ATOM 1592 C C . SER A 1 209 ? -2.686 10.394 -3.386 1.00 94.69 209 SER A C 1
ATOM 1594 O O . SER A 1 209 ? -3.351 10.492 -2.351 1.00 94.69 209 SER A O 1
ATOM 1596 N N . ALA A 1 210 ? -2.693 9.276 -4.120 1.00 95.00 210 ALA A N 1
ATOM 1597 C CA . ALA A 1 210 ? -3.424 8.076 -3.721 1.00 95.00 210 ALA A CA 1
ATOM 1598 C C . ALA A 1 210 ? -2.864 7.468 -2.419 1.00 95.00 210 ALA A C 1
ATOM 1600 O O . ALA A 1 210 ? -3.638 7.121 -1.522 1.00 95.00 210 ALA A O 1
ATOM 1601 N N . LEU A 1 211 ? -1.536 7.389 -2.283 1.00 95.50 211 LEU A N 1
ATOM 1602 C CA . LEU A 1 211 ? -0.859 6.897 -1.077 1.00 95.50 211 LEU A CA 1
ATOM 1603 C C . LEU A 1 211 ? -1.059 7.826 0.129 1.00 95.50 211 LEU A C 1
ATOM 1605 O O . LEU A 1 211 ? -1.389 7.345 1.213 1.00 95.50 211 LEU A O 1
ATOM 1609 N N . GLU A 1 212 ? -0.937 9.142 -0.054 1.00 95.75 212 GLU A N 1
ATOM 1610 C CA . GLU A 1 212 ? -1.198 10.139 0.996 1.00 95.75 212 GLU A CA 1
ATOM 1611 C C . GLU A 1 212 ? -2.654 10.083 1.462 1.00 95.75 212 GLU A C 1
ATOM 1613 O O . GLU A 1 212 ? -2.924 10.062 2.663 1.00 95.75 212 GLU A O 1
ATOM 1618 N N . THR A 1 213 ? -3.600 9.966 0.527 1.00 95.44 213 THR A N 1
ATOM 1619 C CA . THR A 1 213 ? -5.024 9.799 0.852 1.00 95.44 213 THR A CA 1
ATOM 1620 C C . THR A 1 213 ? -5.262 8.507 1.629 1.00 95.44 213 THR A C 1
ATOM 1622 O O . THR A 1 213 ? -6.009 8.489 2.610 1.00 95.44 213 THR A O 1
ATOM 1625 N N . PHE A 1 214 ? -4.636 7.405 1.215 1.00 94.50 214 PHE A N 1
ATOM 1626 C CA . PHE A 1 214 ? -4.760 6.125 1.906 1.00 94.50 214 PHE A CA 1
ATOM 1627 C C . PHE A 1 214 ? -4.169 6.175 3.322 1.00 94.50 214 PHE A C 1
ATOM 1629 O O . PHE A 1 214 ? -4.813 5.708 4.267 1.00 94.50 214 PHE A O 1
ATOM 1636 N N . SER A 1 215 ? -3.001 6.805 3.484 1.00 95.31 215 SER A N 1
ATOM 1637 C CA . SER A 1 215 ? -2.378 7.055 4.786 1.00 95.31 215 SER A CA 1
ATOM 1638 C C . SER A 1 215 ? -3.259 7.931 5.678 1.00 95.31 215 SER A C 1
ATOM 1640 O O . SER A 1 215 ? -3.518 7.561 6.825 1.00 95.31 215 SER A O 1
ATOM 1642 N N . GLY A 1 216 ? -3.794 9.033 5.140 1.00 95.00 216 GLY A N 1
ATOM 1643 C CA . GLY A 1 216 ? -4.703 9.939 5.842 1.00 95.00 216 GLY A CA 1
ATOM 1644 C C . GLY A 1 216 ? -5.937 9.211 6.367 1.00 95.00 216 GLY A C 1
ATOM 1645 O O . GLY A 1 216 ? -6.204 9.235 7.563 1.00 95.00 216 GLY A O 1
ATOM 1646 N N . ARG A 1 217 ? -6.609 8.422 5.519 1.00 94.31 217 ARG A N 1
ATOM 1647 C CA . ARG A 1 217 ? -7.771 7.611 5.929 1.00 94.31 217 ARG A CA 1
ATOM 1648 C C . ARG A 1 217 ? -7.445 6.609 7.038 1.00 94.31 217 ARG A C 1
ATOM 1650 O O . ARG A 1 217 ? -8.295 6.318 7.882 1.00 94.31 217 ARG A O 1
ATOM 1657 N N . ALA A 1 218 ? -6.248 6.026 7.018 1.00 94.00 218 ALA A N 1
ATOM 1658 C CA . ALA A 1 218 ? -5.804 5.106 8.058 1.00 94.00 218 ALA A CA 1
ATOM 1659 C C . ALA A 1 218 ? -5.502 5.842 9.378 1.00 94.00 218 ALA A C 1
ATOM 1661 O O . ALA A 1 218 ? -5.918 5.368 10.438 1.00 94.00 218 ALA A O 1
ATOM 1662 N N . SER A 1 219 ? -4.869 7.015 9.311 1.00 95.56 219 SER A N 1
ATOM 1663 C CA . SER A 1 219 ? -4.648 7.906 10.458 1.00 95.56 219 SER A CA 1
ATOM 1664 C C . SER A 1 219 ? -5.971 8.372 11.076 1.00 95.56 219 SER A C 1
ATOM 1666 O O . SER A 1 219 ? -6.169 8.231 12.283 1.00 95.56 219 SER A O 1
ATOM 1668 N N . ASP A 1 220 ? -6.934 8.797 10.256 1.00 95.94 220 ASP A N 1
ATOM 1669 C CA . ASP A 1 220 ? -8.269 9.209 10.705 1.00 95.94 220 ASP A CA 1
ATOM 1670 C C . ASP A 1 220 ? -8.981 8.080 11.454 1.00 95.94 220 ASP A C 1
ATOM 1672 O O . ASP A 1 220 ? -9.596 8.295 12.501 1.00 95.94 220 ASP A O 1
ATOM 1676 N N . PHE A 1 221 ? -8.872 6.844 10.957 1.00 94.25 221 PHE A N 1
ATOM 1677 C CA . PHE A 1 221 ? -9.421 5.680 11.647 1.00 94.25 221 PHE A CA 1
ATOM 1678 C C . PHE A 1 221 ? -8.780 5.472 13.025 1.00 94.25 221 PHE A C 1
ATOM 1680 O O . PHE A 1 221 ? -9.489 5.148 13.984 1.00 94.25 221 PHE A O 1
ATOM 1687 N N . VAL A 1 222 ? -7.458 5.632 13.137 1.00 93.00 222 VAL A N 1
ATOM 1688 C CA . VAL A 1 222 ? -6.725 5.510 14.406 1.00 93.00 222 VAL A CA 1
ATOM 1689 C C . VAL A 1 222 ? -7.180 6.590 15.386 1.00 93.00 222 VAL A C 1
ATOM 1691 O O . VAL A 1 222 ? -7.555 6.258 16.510 1.00 93.00 222 VAL A O 1
ATOM 1694 N N . GLN A 1 223 ? -7.254 7.848 14.947 1.00 94.38 223 GLN A N 1
ATOM 1695 C CA . GLN A 1 223 ? -7.716 8.971 15.771 1.00 94.38 223 GLN A CA 1
ATOM 1696 C C . GLN A 1 223 ? -9.157 8.762 16.260 1.00 94.38 223 GLN A C 1
ATOM 1698 O O . GLN A 1 223 ? -9.447 8.876 17.453 1.00 94.38 223 GLN A O 1
ATOM 1703 N N . GLN A 1 224 ? -10.064 8.361 15.365 1.00 93.62 224 GLN A N 1
ATOM 1704 C CA . GLN A 1 224 ? -11.447 8.046 15.731 1.00 93.62 224 GLN A CA 1
ATOM 1705 C C . GLN A 1 224 ? -11.538 6.847 16.685 1.00 93.62 224 GLN A C 1
ATOM 1707 O O . GLN A 1 224 ? -12.376 6.831 17.589 1.00 93.62 224 GLN A O 1
ATOM 1712 N N . SER A 1 225 ? -10.689 5.833 16.506 1.00 91.44 225 SER A N 1
ATOM 1713 C CA . SER A 1 225 ? -10.649 4.661 17.387 1.00 91.44 225 SER A CA 1
ATOM 1714 C C . SER A 1 225 ? -10.124 5.016 18.776 1.00 91.44 225 SER A C 1
ATOM 1716 O O . SER A 1 225 ? -10.667 4.526 19.764 1.00 91.44 225 SER A O 1
ATOM 1718 N N . GLN A 1 226 ? -9.142 5.913 18.872 1.00 90.56 226 GLN A N 1
ATOM 1719 C CA . GLN A 1 226 ? -8.625 6.413 20.143 1.00 90.56 226 GLN A CA 1
ATOM 1720 C C . GLN A 1 226 ? -9.709 7.138 20.953 1.00 90.56 226 GLN A C 1
ATOM 1722 O O . GLN A 1 226 ? -9.871 6.850 22.138 1.00 90.56 226 GLN A O 1
ATOM 1727 N N . LEU A 1 227 ? -10.505 8.006 20.318 1.00 93.06 227 LEU A N 1
ATOM 1728 C CA . LEU A 1 227 ? -11.636 8.683 20.971 1.00 93.06 227 LEU A CA 1
ATOM 1729 C C . LEU A 1 227 ? -12.684 7.687 21.486 1.00 93.06 227 LEU A C 1
ATOM 1731 O O . LEU A 1 227 ? -13.139 7.787 22.625 1.00 93.06 227 LEU A O 1
ATOM 1735 N N . LYS A 1 228 ? -13.030 6.678 20.679 1.00 89.06 228 LYS A N 1
ATOM 1736 C CA . LYS A 1 228 ? -13.959 5.616 21.096 1.00 89.06 228 LYS A CA 1
ATOM 1737 C C . LYS A 1 228 ? -13.416 4.806 22.274 1.00 89.06 228 LYS A C 1
ATOM 1739 O O . LYS A 1 228 ? -14.180 4.466 23.169 1.00 89.06 228 LYS A O 1
ATOM 1744 N N . MET A 1 229 ? -12.112 4.521 22.312 1.00 89.38 229 MET A N 1
ATOM 1745 C CA . MET A 1 229 ? -11.492 3.844 23.458 1.00 89.38 229 MET A CA 1
ATOM 1746 C C . MET A 1 229 ? -11.525 4.694 24.727 1.00 89.38 229 MET A C 1
ATOM 1748 O O . MET A 1 229 ? -11.799 4.161 25.796 1.00 89.38 229 MET A O 1
ATOM 1752 N N . GLN A 1 230 ? -11.325 6.011 24.627 1.00 89.81 230 GLN A N 1
ATOM 1753 C CA . GLN A 1 230 ? -11.489 6.900 25.783 1.00 89.81 230 GLN A CA 1
ATOM 1754 C C . GLN A 1 230 ? -12.921 6.853 26.330 1.00 89.81 230 GLN A C 1
ATOM 1756 O O . GLN A 1 230 ? -13.105 6.748 27.540 1.00 89.81 230 GLN A O 1
ATOM 1761 N N . GLN A 1 231 ? -13.929 6.855 25.453 1.00 89.38 231 GLN A N 1
ATOM 1762 C CA . GLN A 1 231 ? -15.332 6.697 25.856 1.00 89.38 231 GLN A CA 1
ATOM 1763 C C . GLN A 1 231 ? -15.597 5.332 26.506 1.00 89.38 231 GLN A C 1
ATOM 1765 O O . GLN A 1 231 ? -16.269 5.258 27.531 1.00 89.38 231 GLN A O 1
ATOM 1770 N N . LEU A 1 232 ? -15.036 4.252 25.954 1.00 86.56 232 LEU A N 1
ATOM 1771 C CA . LEU A 1 232 ? -15.143 2.910 26.535 1.00 86.56 232 LEU A CA 1
ATOM 1772 C C . LEU A 1 232 ? -14.528 2.843 27.934 1.00 86.56 232 LEU A C 1
ATOM 1774 O O . LEU A 1 232 ? -15.153 2.300 28.837 1.00 86.56 232 LEU A O 1
ATOM 1778 N N . ILE A 1 233 ? -13.351 3.439 28.138 1.00 88.31 233 ILE A N 1
ATOM 1779 C CA . ILE A 1 233 ? -12.690 3.503 29.450 1.00 88.31 233 ILE A CA 1
ATOM 1780 C C . ILE A 1 233 ? -13.519 4.327 30.443 1.00 88.31 233 ILE A C 1
ATOM 1782 O O . ILE A 1 233 ? -13.651 3.937 31.602 1.00 88.31 233 ILE A O 1
ATOM 1786 N N . GLN A 1 234 ? -14.106 5.445 30.009 1.00 89.56 234 GLN A N 1
ATOM 1787 C CA . GLN A 1 234 ? -15.000 6.239 30.857 1.00 89.56 234 GLN A CA 1
ATOM 1788 C C . GLN A 1 234 ? -16.226 5.423 31.285 1.00 89.56 234 GLN A C 1
ATOM 1790 O O . GLN A 1 234 ? -16.507 5.338 32.479 1.00 89.56 234 GLN A O 1
ATOM 1795 N N . ASN A 1 235 ? -16.890 4.750 30.341 1.00 84.25 235 ASN A N 1
ATOM 1796 C CA . ASN A 1 235 ? -18.040 3.888 30.626 1.00 84.25 235 ASN A CA 1
ATOM 1797 C C . ASN A 1 235 ? -17.669 2.708 31.532 1.00 84.25 235 ASN A C 1
ATOM 1799 O O . ASN A 1 235 ? -18.426 2.370 32.440 1.00 84.25 235 ASN A O 1
ATOM 1803 N N . PHE A 1 236 ? -16.495 2.110 31.320 1.00 85.75 236 PHE A N 1
ATOM 1804 C CA . PHE A 1 236 ? -15.960 1.052 32.170 1.00 85.75 236 PHE A CA 1
ATOM 1805 C C . PHE A 1 236 ? -15.766 1.544 33.608 1.00 85.75 236 PHE A C 1
ATOM 1807 O O . PHE A 1 236 ? -16.261 0.920 34.541 1.00 85.75 236 PHE A O 1
ATOM 1814 N N . ASN A 1 237 ? -15.127 2.701 33.799 1.00 87.44 237 ASN A N 1
ATOM 1815 C CA . ASN A 1 237 ? -14.942 3.284 35.128 1.00 87.44 237 ASN A CA 1
ATOM 1816 C C . ASN A 1 237 ? -16.284 3.600 35.807 1.00 87.44 237 ASN A C 1
ATOM 1818 O O . ASN A 1 237 ? -16.441 3.327 36.996 1.00 87.44 237 ASN A O 1
ATOM 1822 N N . THR A 1 238 ? -17.277 4.102 35.064 1.00 88.12 238 THR A N 1
ATOM 1823 C CA . THR A 1 238 ? -18.638 4.299 35.587 1.00 88.12 238 THR A CA 1
ATOM 1824 C C . THR A 1 238 ? -19.279 2.978 36.015 1.00 88.12 238 THR A C 1
ATOM 1826 O O . THR A 1 238 ? -19.827 2.906 37.116 1.00 88.12 238 THR A O 1
ATOM 1829 N N . ALA A 1 239 ? -19.170 1.921 35.205 1.00 82.81 239 ALA A N 1
ATOM 1830 C CA . ALA A 1 239 ? -19.670 0.593 35.558 1.00 82.81 239 ALA A CA 1
ATOM 1831 C C . ALA A 1 239 ? -18.979 0.042 36.818 1.00 82.81 239 ALA A C 1
ATOM 1833 O O . ALA A 1 239 ? -19.651 -0.522 37.678 1.00 82.81 239 ALA A O 1
ATOM 1834 N N . VAL A 1 240 ? -17.670 0.271 36.987 1.00 86.06 240 VAL A N 1
ATOM 1835 C CA . VAL A 1 240 ? -16.921 -0.115 38.200 1.00 86.06 240 VAL A CA 1
ATOM 1836 C C . VAL A 1 240 ? -17.448 0.623 39.425 1.00 86.06 240 VAL A C 1
ATOM 1838 O O . VAL A 1 240 ? -17.709 0.004 40.456 1.00 86.06 240 VAL A O 1
ATOM 1841 N N . THR A 1 241 ? -17.670 1.933 39.325 1.00 89.56 241 THR A N 1
ATOM 1842 C CA . THR A 1 241 ? -18.270 2.707 40.419 1.00 89.56 241 THR A CA 1
ATOM 1843 C C . THR A 1 241 ? -19.672 2.200 40.771 1.00 89.56 241 THR A C 1
ATOM 1845 O O . THR A 1 241 ? -19.987 2.054 41.954 1.00 89.56 241 THR A O 1
ATOM 1848 N N . MET A 1 242 ? -20.498 1.881 39.771 1.00 84.94 242 MET A N 1
ATOM 1849 C CA . MET A 1 242 ? -21.836 1.323 39.989 1.00 84.94 242 MET A CA 1
ATOM 1850 C C . MET A 1 242 ? -21.781 -0.065 40.636 1.00 84.94 242 MET A C 1
ATOM 1852 O O . MET A 1 242 ? -22.509 -0.311 41.594 1.00 84.94 242 MET A O 1
ATOM 1856 N N . ALA A 1 243 ? -20.893 -0.947 40.175 1.00 84.44 243 ALA A N 1
ATOM 1857 C CA . ALA A 1 243 ? -20.703 -2.274 40.756 1.00 84.44 243 ALA A CA 1
ATOM 1858 C C . ALA A 1 243 ? -20.271 -2.187 42.227 1.00 84.44 243 ALA A C 1
ATOM 1860 O O . ALA A 1 243 ? -20.858 -2.852 43.078 1.00 84.44 243 ALA A O 1
ATOM 1861 N N . ASN A 1 244 ? -19.329 -1.298 42.553 1.00 87.31 244 ASN A N 1
ATOM 1862 C CA . ASN A 1 244 ? -18.906 -1.060 43.936 1.00 87.31 244 ASN A CA 1
ATOM 1863 C C . ASN A 1 244 ? -20.058 -0.539 44.814 1.00 87.31 244 ASN A C 1
ATOM 1865 O O . ASN A 1 244 ? -20.201 -0.947 45.970 1.00 87.31 244 ASN A O 1
ATOM 1869 N N . SER A 1 245 ? -20.912 0.337 44.271 1.00 87.00 245 SER A N 1
ATOM 1870 C CA . SER A 1 245 ? -22.109 0.822 44.967 1.00 87.00 245 SER A CA 1
ATOM 1871 C C . SER A 1 245 ? -23.113 -0.305 45.230 1.00 87.00 245 SER A C 1
ATOM 1873 O O . SER A 1 245 ? -23.592 -0.438 46.357 1.00 87.00 245 SER A O 1
ATOM 1875 N N . LEU A 1 246 ? -23.372 -1.167 44.240 1.00 85.06 246 LEU A N 1
ATOM 1876 C CA . LEU A 1 246 ? -24.244 -2.336 44.395 1.00 85.06 246 LEU A CA 1
ATOM 1877 C C . LEU A 1 246 ? -23.684 -3.332 45.416 1.00 85.06 246 LEU A C 1
ATOM 1879 O O . LEU A 1 246 ? -24.431 -3.821 46.260 1.00 85.06 246 LEU A O 1
ATOM 1883 N N . GLN A 1 247 ? -22.375 -3.597 45.397 1.00 85.88 247 GLN A N 1
ATOM 1884 C CA . GLN A 1 247 ? -21.717 -4.448 46.394 1.00 85.88 247 GLN A CA 1
ATOM 1885 C C . GLN A 1 247 ? -21.856 -3.876 47.808 1.00 85.88 247 GLN A C 1
ATOM 1887 O O . GLN A 1 247 ? -22.189 -4.611 48.738 1.00 85.88 247 GLN A O 1
ATOM 1892 N N . SER A 1 248 ? -21.669 -2.564 47.964 1.00 89.06 248 SER A N 1
ATOM 1893 C CA . SER A 1 248 ? -21.822 -1.876 49.252 1.00 89.06 248 SER A CA 1
ATOM 1894 C C . SER A 1 248 ? -23.263 -1.959 49.756 1.00 89.06 248 SER A C 1
ATOM 1896 O O . SER A 1 248 ? -23.498 -2.313 50.910 1.00 89.06 248 SER A O 1
ATOM 1898 N N . MET A 1 249 ? -24.235 -1.728 48.871 1.00 86.06 249 MET A N 1
ATOM 1899 C CA . MET A 1 249 ? -25.657 -1.842 49.192 1.00 86.06 249 MET A CA 1
ATOM 1900 C C . MET A 1 249 ? -26.045 -3.278 49.564 1.00 86.06 249 MET A C 1
ATOM 1902 O O . MET A 1 249 ? -26.807 -3.486 50.506 1.00 86.06 249 MET A O 1
ATOM 1906 N N . ASN A 1 250 ? -25.489 -4.279 48.877 1.00 82.12 250 ASN A N 1
ATOM 1907 C CA . ASN A 1 250 ? -25.713 -5.685 49.207 1.00 82.12 250 ASN A CA 1
ATOM 1908 C C . ASN A 1 250 ? -25.119 -6.049 50.578 1.00 82.12 250 ASN A C 1
ATOM 1910 O O . ASN A 1 250 ? -25.762 -6.737 51.374 1.00 82.12 250 ASN A O 1
ATOM 1914 N N . ALA A 1 251 ? -23.921 -5.548 50.893 1.00 84.62 251 ALA A N 1
ATOM 1915 C CA . ALA A 1 251 ? -23.284 -5.754 52.191 1.00 84.62 251 ALA A CA 1
ATOM 1916 C C . ALA A 1 251 ? -24.094 -5.114 53.331 1.00 84.62 251 ALA A C 1
ATOM 1918 O O . ALA A 1 251 ? -24.322 -5.748 54.364 1.00 84.62 251 ALA A O 1
ATOM 1919 N N . GLU A 1 252 ? -24.575 -3.887 53.136 1.00 85.25 252 GLU A N 1
ATOM 1920 C CA . GLU A 1 252 ? -25.399 -3.182 54.118 1.00 85.25 252 GLU A CA 1
ATOM 1921 C C . GLU A 1 252 ? -26.774 -3.832 54.299 1.00 85.25 252 GLU A C 1
ATOM 1923 O O . GLU A 1 252 ? -27.210 -4.039 55.432 1.00 85.25 252 GLU A O 1
ATOM 1928 N N . SER A 1 253 ? -27.415 -4.253 53.207 1.00 82.88 253 SER A N 1
ATOM 1929 C CA . SER A 1 253 ? -28.666 -5.015 53.257 1.00 82.88 253 SER A CA 1
ATOM 1930 C C . SER A 1 253 ? -28.496 -6.315 54.049 1.00 82.88 253 SER A C 1
ATOM 1932 O O . SER A 1 253 ? -29.263 -6.585 54.974 1.00 82.88 253 SER A O 1
ATOM 1934 N N . THR A 1 254 ? -27.433 -7.076 53.772 1.00 82.38 254 THR A N 1
ATOM 1935 C CA . THR A 1 254 ? -27.134 -8.324 54.492 1.00 82.38 254 THR A CA 1
ATOM 1936 C C . THR A 1 254 ? -26.877 -8.062 55.980 1.00 82.38 254 THR A C 1
ATOM 1938 O O . THR A 1 254 ? -27.381 -8.788 56.839 1.00 82.38 254 THR A O 1
ATOM 1941 N N . LYS A 1 255 ? -26.139 -6.993 56.309 1.00 87.06 255 LYS A N 1
ATOM 1942 C CA . LYS A 1 255 ? -25.889 -6.575 57.695 1.00 87.06 255 LYS A CA 1
ATOM 1943 C C . LYS A 1 255 ? -27.179 -6.181 58.419 1.00 87.06 255 LYS A C 1
ATOM 1945 O O . LYS A 1 255 ? -27.365 -6.587 59.563 1.00 87.06 255 LYS A O 1
ATOM 1950 N N . SER A 1 256 ? -28.060 -5.423 57.769 1.00 80.62 256 SER A N 1
ATOM 1951 C CA . SER A 1 256 ? -29.353 -5.008 58.324 1.00 80.62 256 SER A CA 1
ATOM 1952 C C . SER A 1 256 ? -30.248 -6.211 58.632 1.00 80.62 256 SER A C 1
ATOM 1954 O O . SER A 1 256 ? -30.781 -6.309 59.736 1.00 80.62 256 SER A O 1
ATOM 1956 N N . ILE A 1 257 ? -30.334 -7.179 57.714 1.00 80.44 257 ILE A N 1
ATOM 1957 C CA . ILE A 1 257 ? -31.075 -8.431 57.935 1.00 80.44 257 ILE A CA 1
ATOM 1958 C C . ILE A 1 257 ? -30.482 -9.206 59.119 1.00 80.44 257 ILE A C 1
ATOM 1960 O O . ILE A 1 257 ? -31.217 -9.641 60.002 1.00 80.44 257 ILE A O 1
ATOM 1964 N N . ALA A 1 258 ? -29.154 -9.339 59.185 1.00 79.31 258 ALA A N 1
ATOM 1965 C CA . ALA A 1 258 ? -28.489 -10.035 60.287 1.00 79.31 258 ALA A CA 1
ATOM 1966 C C . ALA A 1 258 ? -28.733 -9.368 61.654 1.00 79.31 258 ALA A C 1
ATOM 1968 O O . ALA A 1 258 ? -28.816 -10.057 62.669 1.00 79.31 258 ALA A O 1
ATOM 1969 N N . GLN A 1 259 ? -28.856 -8.039 61.689 1.00 81.44 259 GLN A N 1
ATOM 1970 C CA . GLN A 1 259 ? -29.219 -7.297 62.898 1.00 81.44 259 GLN A CA 1
ATOM 1971 C C . GLN A 1 259 ? -30.688 -7.486 63.283 1.00 81.44 259 GLN A C 1
ATOM 1973 O O . GLN A 1 259 ? -30.972 -7.567 64.468 1.00 81.44 259 GLN A O 1
ATOM 1978 N N . ALA A 1 260 ? -31.598 -7.577 62.313 1.00 73.88 260 ALA A N 1
ATOM 1979 C CA . ALA A 1 260 ? -33.029 -7.755 62.563 1.00 73.88 260 ALA A CA 1
ATOM 1980 C C . ALA A 1 260 ? -33.408 -9.164 63.059 1.00 73.88 260 ALA A C 1
ATOM 1982 O O . ALA A 1 260 ? -34.487 -9.345 63.614 1.00 73.88 260 ALA A O 1
ATOM 1983 N N . ILE A 1 261 ? -32.548 -10.162 62.828 1.00 74.62 261 ILE A N 1
ATOM 1984 C CA . ILE A 1 261 ? -32.757 -11.556 63.263 1.00 74.62 261 ILE A CA 1
ATOM 1985 C C . ILE A 1 261 ? -32.225 -11.803 64.692 1.00 74.62 261 ILE A C 1
ATOM 1987 O O . ILE A 1 261 ? -32.572 -12.812 65.306 1.00 74.62 261 ILE A O 1
ATOM 1991 N N . ARG A 1 262 ? -31.390 -10.905 65.228 1.00 51.59 262 ARG A N 1
ATOM 1992 C CA . ARG A 1 262 ? -30.955 -10.933 66.633 1.00 51.59 262 ARG A CA 1
ATOM 1993 C C . ARG A 1 262 ? -31.989 -10.303 67.553 1.00 51.59 262 ARG A C 1
ATOM 1995 O O . ARG A 1 262 ? -32.080 -10.804 68.694 1.00 51.59 262 ARG A O 1
#